Protein AF-A0A397F5U8-F1 (afdb_monomer_lite)

Organism: Aphanomyces astaci (NCBI:txid112090)

pLDDT: mean 72.28, std 16.29, range [27.92, 92.56]

Sequence (222 aa):
MASFPQRETSTLEDIHGALVAERSKKAYASGIRQVVKWIQLTDQGGQLLHGDGSINLVEFTYDHFAFIAGSTGGPSLVSICLRCGWSLVSVFEHYMHYERAGDQFVGRVVAGLPLNNAKFAVLPPHFKDTNSAAVLGAISATFPALADVAHLRGILAHGLASLVHHSNYILDILPTKLTIFHTAPFRQPLIMVALKAELDSTTRRLQPSGIPPYIEVGVQAS

Structure (mmCIF, N/CA/C/O backbone):
data_AF-A0A397F5U8-F1
#
_entry.id   AF-A0A397F5U8-F1
#
loop_
_atom_site.group_PDB
_atom_site.id
_atom_site.type_symbol
_atom_site.label_atom_id
_atom_site.label_alt_id
_atom_site.label_comp_id
_atom_site.label_asym_id
_atom_site.label_entity_id
_atom_site.label_seq_id
_atom_site.pdbx_PDB_ins_code
_atom_site.Cartn_x
_atom_site.Cartn_y
_atom_site.Cartn_z
_atom_site.occupancy
_atom_site.B_iso_or_equiv
_atom_site.auth_seq_id
_atom_site.auth_comp_id
_atom_site.auth_asym_id
_atom_site.auth_atom_id
_atom_site.pdbx_PDB_model_num
ATOM 1 N N . MET A 1 1 ? -6.079 29.939 -29.110 1.00 34.91 1 MET A N 1
ATOM 2 C CA . MET A 1 1 ? -6.526 28.582 -29.493 1.00 34.91 1 MET A CA 1
ATOM 3 C C . MET A 1 1 ? -5.343 27.648 -29.324 1.00 34.91 1 MET A C 1
ATOM 5 O O . MET A 1 1 ? -4.418 27.723 -30.119 1.00 34.91 1 MET A O 1
ATOM 9 N N . ALA A 1 2 ? -5.309 26.871 -28.242 1.00 36.03 2 ALA A N 1
ATOM 10 C CA . ALA A 1 2 ? -4.257 25.882 -28.031 1.00 36.03 2 ALA A CA 1
ATOM 11 C C . ALA A 1 2 ? -4.611 24.622 -28.833 1.00 36.03 2 ALA A C 1
ATOM 13 O O . ALA A 1 2 ? -5.680 24.047 -28.643 1.00 36.03 2 ALA A O 1
ATOM 14 N N . SER A 1 3 ? -3.745 24.247 -29.772 1.00 33.84 3 SER A N 1
ATOM 15 C CA . SER A 1 3 ? -3.835 22.985 -30.504 1.00 33.84 3 SER A CA 1
ATOM 16 C C . SER A 1 3 ? -3.519 21.848 -29.537 1.00 33.84 3 SER A C 1
ATOM 18 O O . SER A 1 3 ? -2.385 21.745 -29.075 1.00 33.84 3 SER A O 1
ATOM 20 N N . PHE A 1 4 ? -4.501 21.008 -29.217 1.00 35.28 4 PHE A N 1
ATOM 21 C CA . PHE A 1 4 ? -4.243 19.780 -28.468 1.00 35.28 4 PHE A CA 1
ATOM 22 C C . PHE A 1 4 ? -3.439 18.809 -29.346 1.00 35.28 4 PHE A C 1
ATOM 24 O O . PHE A 1 4 ? -3.778 18.657 -30.524 1.00 35.28 4 PHE A O 1
ATOM 31 N N . PRO A 1 5 ? -2.389 18.153 -28.820 1.00 41.97 5 PRO A N 1
ATOM 32 C CA . PRO A 1 5 ? -1.682 17.122 -29.565 1.00 41.97 5 PRO A CA 1
ATOM 33 C C . PRO A 1 5 ? -2.653 15.982 -29.890 1.00 41.97 5 PRO A C 1
ATOM 35 O O . PRO A 1 5 ? -3.333 15.442 -29.015 1.00 41.97 5 PRO A O 1
ATOM 38 N N . GLN A 1 6 ? -2.760 15.657 -31.177 1.00 39.69 6 GLN A N 1
ATOM 39 C CA . GLN A 1 6 ? -3.563 14.539 -31.655 1.00 39.69 6 GLN A CA 1
ATOM 40 C C . GLN A 1 6 ? -2.976 13.239 -31.098 1.00 39.69 6 GLN A C 1
ATOM 42 O O . GLN A 1 6 ? -1.778 12.990 -31.211 1.00 39.69 6 GLN A O 1
ATOM 47 N N . ARG A 1 7 ? -3.823 12.409 -30.484 1.00 41.00 7 ARG A N 1
ATOM 48 C CA . ARG A 1 7 ? -3.433 11.092 -29.977 1.00 41.00 7 ARG A CA 1
ATOM 49 C C . ARG A 1 7 ? -2.981 10.236 -31.160 1.00 41.00 7 ARG A C 1
ATOM 51 O O . ARG A 1 7 ? -3.816 9.844 -31.970 1.00 41.00 7 ARG A O 1
ATOM 58 N N . GLU A 1 8 ? -1.685 9.952 -31.260 1.00 53.28 8 GLU A N 1
ATOM 59 C CA . GLU A 1 8 ? -1.180 8.975 -32.225 1.00 53.28 8 GLU A CA 1
ATOM 60 C C . GLU A 1 8 ? -1.755 7.602 -31.865 1.00 53.28 8 GLU A C 1
ATOM 62 O O . GLU A 1 8 ? -1.372 6.966 -30.882 1.00 53.28 8 GLU A O 1
ATOM 67 N N . THR A 1 9 ? -2.738 7.155 -32.638 1.00 44.34 9 THR A N 1
ATOM 68 C CA . THR A 1 9 ? -3.243 5.787 -32.585 1.00 44.34 9 THR A CA 1
ATOM 69 C C . THR A 1 9 ? -2.262 4.898 -33.329 1.00 44.34 9 THR A C 1
ATOM 71 O O . THR A 1 9 ? -2.372 4.746 -34.542 1.00 44.34 9 THR A O 1
ATOM 74 N N . SER A 1 10 ? -1.288 4.330 -32.616 1.00 57.19 10 SER A N 1
ATOM 75 C CA . SER A 1 10 ? -0.464 3.253 -33.166 1.00 57.19 10 SER A CA 1
ATOM 76 C C . SER A 1 10 ? -1.356 2.056 -33.469 1.00 57.19 10 SER A C 1
ATOM 78 O O . SER A 1 10 ? -2.001 1.501 -32.574 1.00 57.19 10 SER A O 1
ATOM 80 N N . THR A 1 11 ? -1.418 1.671 -34.734 1.00 69.94 11 THR A N 1
ATOM 81 C CA . THR A 1 11 ? -2.135 0.472 -35.157 1.00 69.94 11 THR A CA 1
ATOM 82 C C . THR A 1 11 ? -1.346 -0.781 -34.762 1.00 69.94 11 THR A C 1
ATOM 84 O O . THR A 1 11 ? -0.147 -0.732 -34.479 1.00 69.94 11 THR A O 1
ATOM 87 N N . LEU A 1 12 ? -2.005 -1.942 -34.745 1.00 56.06 12 LEU A N 1
ATOM 88 C CA . LEU A 1 12 ? -1.334 -3.238 -34.554 1.00 56.06 12 LEU A CA 1
ATOM 89 C C . LEU A 1 12 ? -0.216 -3.469 -35.586 1.00 56.06 12 LEU A C 1
ATOM 91 O O . LEU A 1 12 ? 0.805 -4.082 -35.275 1.00 56.06 12 LEU A O 1
ATOM 95 N N . GLU A 1 13 ? -0.392 -2.937 -36.792 1.00 66.31 13 GLU A N 1
ATOM 96 C CA . GLU A 1 13 ? 0.578 -2.997 -37.884 1.00 66.31 13 GLU A CA 1
ATOM 97 C C . GLU A 1 13 ? 1.789 -2.102 -37.609 1.00 66.31 13 GLU A C 1
ATOM 99 O O . GLU A 1 13 ? 2.919 -2.534 -37.833 1.00 66.31 13 GLU A O 1
ATOM 104 N N . ASP A 1 14 ? 1.585 -0.917 -37.027 1.00 64.25 14 ASP A N 1
ATOM 105 C CA . ASP A 1 14 ? 2.678 -0.037 -36.593 1.00 64.25 14 ASP A CA 1
ATOM 106 C C . ASP A 1 14 ? 3.507 -0.679 -35.476 1.00 64.25 14 ASP A C 1
ATOM 108 O O . ASP A 1 14 ? 4.738 -0.601 -35.476 1.00 64.25 14 ASP A O 1
ATOM 112 N N . ILE A 1 15 ? 2.844 -1.365 -34.540 1.00 59.72 15 ILE A N 1
ATOM 113 C CA . ILE A 1 15 ? 3.507 -2.110 -33.462 1.00 59.72 15 ILE A CA 1
ATOM 114 C C . ILE A 1 15 ? 4.328 -3.261 -34.052 1.00 59.72 15 ILE A C 1
ATOM 116 O O . ILE A 1 15 ? 5.503 -3.425 -33.714 1.00 59.72 15 ILE A O 1
ATOM 120 N N . HIS A 1 16 ? 3.746 -4.034 -34.969 1.00 60.53 16 HIS A N 1
ATOM 121 C CA . HIS A 1 16 ? 4.452 -5.127 -35.630 1.00 60.53 16 HIS A CA 1
ATOM 122 C C . HIS A 1 16 ? 5.639 -4.615 -36.462 1.00 60.53 16 HIS A C 1
ATOM 124 O O . HIS A 1 16 ? 6.749 -5.139 -36.345 1.00 60.53 16 HIS A O 1
ATOM 130 N N . GLY A 1 17 ? 5.447 -3.532 -37.218 1.00 66.75 17 GLY A N 1
ATOM 131 C CA . GLY A 1 17 ? 6.488 -2.847 -37.984 1.00 66.75 17 GLY A CA 1
ATOM 132 C C . GLY A 1 17 ? 7.625 -2.323 -37.105 1.00 66.75 17 GLY A C 1
ATOM 133 O O . GLY A 1 17 ? 8.797 -2.443 -37.465 1.00 66.75 17 GLY A O 1
ATOM 134 N N . ALA A 1 18 ? 7.310 -1.812 -35.913 1.00 63.38 18 ALA A N 1
ATOM 135 C CA . ALA A 1 18 ? 8.306 -1.381 -34.939 1.00 63.38 18 ALA A CA 1
ATOM 136 C C . ALA A 1 18 ? 9.128 -2.554 -34.376 1.00 63.38 18 ALA A C 1
ATOM 138 O O . ALA A 1 18 ? 10.336 -2.395 -34.185 1.00 63.38 18 ALA A O 1
ATOM 139 N N . LEU A 1 19 ? 8.529 -3.730 -34.157 1.00 56.62 19 LEU A N 1
ATOM 140 C CA . LEU A 1 19 ? 9.239 -4.927 -33.675 1.00 56.62 19 LEU A CA 1
ATOM 141 C C . LEU A 1 19 ? 10.252 -5.457 -34.700 1.00 56.62 19 LEU A C 1
ATOM 143 O O . LEU A 1 19 ? 11.354 -5.860 -34.327 1.00 56.62 19 LEU A O 1
ATOM 147 N N . VAL A 1 20 ? 9.916 -5.402 -35.992 1.00 70.12 20 VAL A N 1
ATOM 148 C CA . VAL A 1 20 ? 10.788 -5.879 -37.083 1.00 70.12 20 VAL A CA 1
ATOM 149 C C . VAL A 1 20 ? 11.700 -4.798 -37.670 1.00 70.12 20 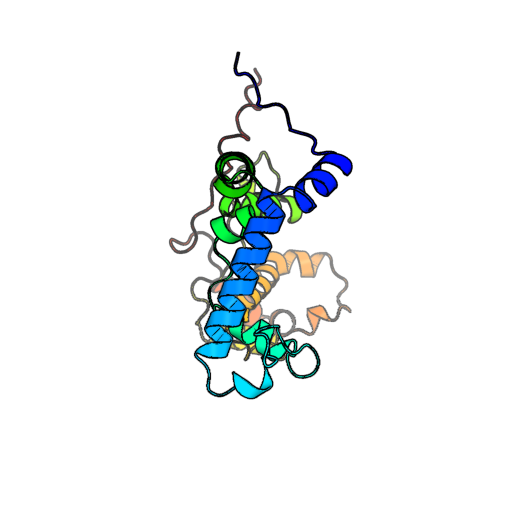VAL A C 1
ATOM 151 O O . VAL A 1 20 ? 12.490 -5.082 -38.574 1.00 70.12 20 VAL A O 1
ATOM 154 N N . ALA A 1 21 ? 11.631 -3.567 -37.162 1.00 74.56 21 ALA A N 1
ATOM 155 C CA . ALA A 1 21 ? 12.455 -2.466 -37.639 1.00 74.56 21 ALA A CA 1
ATOM 156 C C . ALA A 1 21 ? 13.952 -2.721 -37.392 1.00 74.56 21 ALA A C 1
ATOM 158 O O . ALA A 1 21 ? 14.361 -3.235 -36.348 1.00 74.56 21 ALA A O 1
ATOM 159 N N . GLU A 1 22 ? 14.801 -2.268 -38.317 1.00 72.06 22 GLU A N 1
ATOM 160 C CA . GLU A 1 22 ? 16.262 -2.419 -38.215 1.00 72.06 22 GLU A CA 1
ATOM 161 C C . GLU A 1 22 ? 16.846 -1.801 -36.938 1.00 72.06 22 GLU A C 1
ATOM 163 O O . GLU A 1 22 ? 17.797 -2.327 -36.361 1.00 72.06 22 GLU A O 1
ATOM 168 N N . ARG A 1 23 ? 16.246 -0.711 -36.443 1.00 63.94 23 ARG A N 1
ATOM 169 C CA . ARG A 1 23 ? 16.616 -0.110 -35.151 1.00 63.94 23 ARG A CA 1
ATOM 170 C C . ARG A 1 23 ? 16.416 -1.083 -33.986 1.00 63.94 23 ARG A C 1
ATOM 172 O O . ARG A 1 23 ? 17.293 -1.200 -33.133 1.00 63.94 23 ARG A O 1
ATOM 179 N N . SER A 1 24 ? 15.308 -1.820 -33.993 1.00 63.28 24 SER A N 1
ATOM 180 C CA . SER A 1 24 ? 14.939 -2.775 -32.950 1.00 63.28 24 SER A CA 1
ATOM 181 C C . SER A 1 24 ? 15.860 -3.985 -33.010 1.00 63.28 24 SER A C 1
ATOM 183 O O . SER A 1 24 ? 16.475 -4.335 -32.006 1.00 63.28 24 SER A O 1
ATOM 185 N N . LYS A 1 25 ? 16.090 -4.545 -34.205 1.00 70.81 25 LYS A N 1
ATOM 186 C CA . LYS A 1 25 ? 17.059 -5.637 -34.409 1.00 70.81 25 LYS A CA 1
ATOM 187 C C . LYS A 1 25 ? 18.467 -5.265 -33.937 1.00 70.81 25 LYS A C 1
ATOM 189 O O . LYS A 1 25 ? 19.108 -6.052 -33.242 1.00 70.81 25 LYS A O 1
ATOM 194 N N . LYS A 1 26 ? 18.945 -4.055 -34.256 1.00 72.00 26 LYS A N 1
ATOM 195 C CA . LYS A 1 26 ? 20.251 -3.551 -33.791 1.00 72.00 26 LYS A CA 1
ATOM 196 C C . LYS A 1 26 ? 20.313 -3.425 -32.269 1.00 72.00 26 LYS A C 1
ATOM 198 O O . LYS A 1 26 ? 21.329 -3.803 -31.683 1.00 72.00 26 LYS A O 1
ATOM 203 N N . ALA A 1 27 ? 19.247 -2.934 -31.637 1.00 64.12 27 ALA A N 1
ATOM 204 C CA . ALA A 1 27 ? 19.151 -2.835 -30.183 1.00 64.12 27 ALA A CA 1
ATOM 205 C C . ALA A 1 27 ? 19.165 -4.221 -29.514 1.00 64.12 27 ALA A C 1
ATOM 207 O O . ALA A 1 27 ? 19.962 -4.442 -28.601 1.00 64.12 27 ALA A O 1
ATOM 208 N N . TYR A 1 28 ? 18.377 -5.177 -30.020 1.00 65.25 28 TYR A N 1
ATOM 209 C CA . TYR A 1 28 ? 18.388 -6.567 -29.550 1.00 65.25 28 TYR A CA 1
ATOM 210 C C . TYR A 1 28 ? 19.770 -7.206 -29.698 1.00 65.25 28 TYR A C 1
ATOM 212 O O . TYR A 1 28 ? 20.306 -7.735 -28.726 1.00 65.25 28 TYR A O 1
ATOM 220 N N . ALA A 1 29 ? 20.395 -7.084 -30.871 1.00 72.25 29 ALA A N 1
ATOM 221 C CA . ALA A 1 29 ? 21.742 -7.596 -31.105 1.00 72.25 29 ALA A CA 1
ATOM 222 C C . ALA A 1 29 ? 22.776 -6.962 -30.158 1.00 72.25 29 ALA A C 1
ATOM 224 O O . ALA A 1 29 ? 23.701 -7.634 -29.709 1.00 72.25 29 ALA A O 1
ATOM 225 N N . SER A 1 30 ? 22.622 -5.676 -29.829 1.00 72.44 30 SER A N 1
ATOM 226 C CA . SER A 1 30 ? 23.479 -4.998 -28.852 1.00 72.44 30 SER A CA 1
ATOM 227 C C . SER A 1 30 ? 23.323 -5.581 -27.446 1.00 72.44 30 SER A C 1
ATOM 229 O O . SER A 1 30 ? 24.325 -5.880 -26.800 1.00 72.44 30 SER A O 1
ATOM 231 N N . GLY A 1 31 ? 22.083 -5.805 -27.000 1.00 70.56 31 GLY A N 1
ATOM 232 C CA . GLY A 1 31 ? 21.802 -6.422 -25.702 1.00 70.56 31 GLY A CA 1
ATOM 233 C C . GLY A 1 31 ? 22.357 -7.843 -25.602 1.00 70.56 31 GLY A C 1
ATOM 234 O O . GLY A 1 31 ? 23.034 -8.170 -24.633 1.00 70.56 31 GLY A O 1
ATOM 235 N N . ILE A 1 32 ? 22.171 -8.663 -26.641 1.00 77.75 32 ILE A N 1
ATOM 236 C CA . ILE A 1 32 ? 22.735 -10.022 -26.690 1.00 77.75 32 ILE A CA 1
ATOM 237 C C . ILE A 1 32 ? 24.268 -9.993 -26.645 1.00 77.75 32 ILE A C 1
ATOM 239 O O . ILE A 1 32 ? 24.871 -10.774 -25.915 1.00 77.75 32 ILE A O 1
ATOM 243 N N . ARG A 1 33 ? 24.923 -9.050 -27.337 1.00 79.50 33 ARG A N 1
ATOM 244 C CA . ARG A 1 33 ? 26.386 -8.885 -27.246 1.00 79.50 33 ARG A CA 1
ATOM 245 C C . ARG A 1 33 ? 26.861 -8.534 -25.835 1.00 79.50 33 ARG A C 1
ATOM 247 O O . ARG A 1 33 ? 27.925 -8.996 -25.433 1.00 79.50 33 ARG A O 1
ATOM 254 N N . GLN A 1 34 ? 26.103 -7.737 -25.083 1.00 76.19 34 GLN A N 1
ATOM 255 C CA . GLN A 1 34 ? 26.434 -7.438 -23.685 1.00 76.19 34 GLN A CA 1
ATOM 256 C C . GLN A 1 34 ? 26.327 -8.682 -22.800 1.00 76.19 34 GLN A C 1
ATOM 258 O O . GLN A 1 34 ? 27.209 -8.905 -21.975 1.00 76.19 34 GLN A O 1
ATOM 263 N N . VAL A 1 35 ? 25.305 -9.515 -23.020 1.00 77.19 35 VAL A N 1
ATOM 264 C CA . VAL A 1 35 ? 25.147 -10.805 -22.329 1.00 77.19 35 VAL A CA 1
ATOM 265 C C . VAL A 1 35 ? 26.328 -11.726 -22.633 1.00 77.19 35 VAL A C 1
ATOM 267 O O . VAL A 1 35 ? 26.966 -12.215 -21.708 1.00 77.19 35 VAL A O 1
ATOM 270 N N . VAL A 1 36 ? 26.691 -11.896 -23.909 1.00 80.88 36 VAL A N 1
ATOM 271 C CA . VAL A 1 36 ? 27.852 -12.714 -24.311 1.00 80.88 36 VAL A CA 1
ATOM 272 C C . VAL A 1 36 ? 29.141 -12.201 -23.665 1.00 80.88 36 VAL A C 1
ATOM 274 O O . VAL A 1 36 ? 29.902 -12.988 -23.107 1.00 80.88 36 VAL A O 1
ATOM 277 N N . LYS A 1 37 ? 29.365 -10.881 -23.663 1.00 81.56 37 LYS A N 1
ATOM 278 C CA . LYS A 1 37 ? 30.538 -10.271 -23.019 1.00 81.56 37 LYS A CA 1
ATOM 279 C C . LYS A 1 37 ? 30.572 -10.531 -21.510 1.00 81.56 37 LYS A C 1
ATOM 281 O O . LYS A 1 37 ? 31.641 -10.773 -20.967 1.00 81.56 37 LYS A O 1
ATOM 286 N N . TRP A 1 38 ? 29.430 -10.474 -20.830 1.00 79.94 38 TRP A N 1
ATOM 287 C CA . TRP A 1 38 ? 29.345 -10.785 -19.402 1.00 79.94 38 TRP A CA 1
ATOM 288 C C . TRP A 1 38 ? 29.653 -12.262 -19.119 1.00 79.94 38 TRP A C 1
ATOM 290 O O . TRP A 1 38 ? 30.434 -12.560 -18.218 1.00 79.94 38 TRP A O 1
ATOM 300 N N . ILE A 1 39 ? 29.115 -13.178 -19.933 1.00 81.50 39 ILE A N 1
ATOM 301 C CA . ILE A 1 39 ? 29.381 -14.616 -19.801 1.00 81.50 39 ILE A CA 1
ATOM 302 C C . ILE A 1 39 ? 30.884 -14.899 -19.962 1.00 81.50 39 ILE A C 1
ATOM 304 O O . ILE A 1 39 ? 31.451 -15.658 -19.183 1.00 81.50 39 ILE A O 1
ATOM 308 N N . GLN A 1 40 ? 31.546 -14.242 -20.921 1.00 82.62 40 GLN A N 1
ATOM 309 C CA . GLN A 1 40 ? 32.998 -14.349 -21.131 1.00 82.62 40 GLN A CA 1
ATOM 310 C C . GLN A 1 40 ? 33.834 -13.833 -19.951 1.00 82.62 40 GLN A C 1
ATOM 312 O O . GLN A 1 40 ? 34.975 -14.253 -19.790 1.00 82.62 40 GLN A O 1
ATOM 317 N N . LEU A 1 41 ? 33.294 -12.908 -19.154 1.00 80.31 41 LEU A N 1
ATOM 318 C CA . LEU A 1 41 ? 33.955 -12.346 -17.972 1.00 80.31 41 LEU A CA 1
ATOM 319 C C . LEU A 1 41 ? 33.697 -13.163 -16.697 1.00 80.31 41 LEU A C 1
ATOM 321 O O . LEU A 1 41 ? 34.238 -12.827 -15.647 1.00 80.31 41 LEU A O 1
ATOM 325 N N . THR A 1 42 ? 32.870 -14.205 -16.780 1.00 76.50 42 THR A N 1
ATOM 326 C CA . THR A 1 42 ? 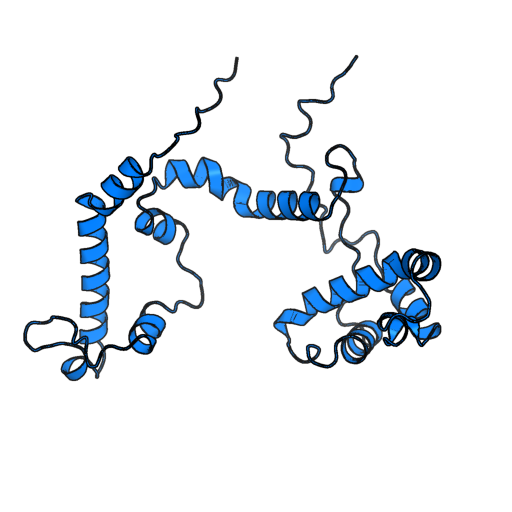32.527 -15.090 -15.664 1.00 76.50 42 THR A CA 1
ATOM 327 C C . THR A 1 42 ? 33.243 -16.430 -15.838 1.00 76.50 42 THR A C 1
ATOM 329 O O . THR A 1 42 ? 33.430 -16.896 -16.962 1.00 76.50 42 THR A O 1
ATOM 332 N N . ASP A 1 43 ? 33.563 -17.116 -14.739 1.00 78.25 43 ASP A N 1
ATOM 333 C CA . ASP A 1 43 ? 34.206 -18.445 -14.767 1.00 78.25 43 ASP A CA 1
ATOM 334 C C . ASP A 1 43 ? 33.348 -19.537 -15.447 1.00 78.25 43 ASP A C 1
ATOM 336 O O . ASP A 1 43 ? 33.811 -20.645 -15.706 1.00 78.25 43 ASP A O 1
ATOM 340 N N . GLN A 1 44 ? 32.093 -19.223 -15.782 1.00 76.88 44 GLN A N 1
ATOM 341 C CA . GLN A 1 44 ? 31.140 -20.106 -16.459 1.00 76.88 44 GLN A CA 1
ATOM 342 C C . GLN A 1 44 ? 31.160 -19.981 -17.994 1.00 76.88 44 GLN A C 1
ATOM 344 O O . GLN A 1 44 ? 30.357 -20.626 -18.675 1.00 76.88 44 GLN A O 1
ATOM 349 N N . GLY A 1 45 ? 32.064 -19.177 -18.566 1.00 74.12 45 GLY A N 1
ATOM 350 C CA . GLY A 1 45 ? 32.119 -18.921 -20.009 1.00 74.12 45 GLY A CA 1
ATOM 351 C C . GLY A 1 45 ? 32.230 -20.179 -20.877 1.00 74.12 45 GLY A C 1
ATOM 352 O O . GLY A 1 45 ? 31.600 -20.247 -21.929 1.00 74.12 45 GLY A O 1
ATOM 353 N N . GLY A 1 46 ? 32.958 -21.200 -20.412 1.00 76.94 46 GLY A N 1
ATOM 354 C CA . GLY A 1 46 ? 33.123 -22.475 -21.125 1.00 76.94 46 GLY A CA 1
ATOM 355 C C . GLY A 1 46 ? 31.900 -23.402 -21.104 1.00 76.94 46 GLY A C 1
ATOM 356 O O . GLY A 1 46 ? 31.855 -24.351 -21.879 1.00 76.94 46 GLY A O 1
ATOM 357 N N . GLN A 1 47 ? 30.920 -23.139 -20.234 1.00 83.12 47 GLN A N 1
ATOM 358 C CA . GLN A 1 47 ? 29.669 -23.904 -20.133 1.00 83.12 47 GLN A CA 1
ATOM 359 C C . GLN A 1 47 ? 28.512 -23.171 -20.824 1.00 83.12 47 GLN A C 1
ATOM 361 O O . GLN A 1 47 ? 27.700 -23.780 -21.523 1.00 83.12 47 GLN A O 1
ATOM 366 N N . LEU A 1 48 ? 28.446 -21.852 -20.629 1.00 83.62 48 LEU A N 1
ATOM 367 C CA . LEU A 1 48 ? 27.334 -21.009 -21.066 1.00 83.62 48 LEU A CA 1
ATOM 368 C C . LEU A 1 48 ? 27.474 -20.496 -22.506 1.00 83.62 48 LEU A C 1
ATOM 370 O O . LEU A 1 48 ? 26.492 -20.003 -23.062 1.00 83.62 48 LEU A O 1
ATOM 374 N N . LEU A 1 49 ? 28.654 -20.619 -23.122 1.00 86.44 49 LEU A N 1
ATOM 375 C CA . LEU A 1 49 ? 28.865 -20.356 -24.546 1.00 86.44 49 LEU A CA 1
ATOM 376 C C . LEU A 1 49 ? 29.335 -21.617 -25.265 1.00 86.44 49 LEU A C 1
ATOM 378 O O . LEU A 1 49 ? 30.134 -22.395 -24.747 1.00 86.44 49 LEU A O 1
ATOM 382 N N . HIS A 1 50 ? 28.879 -21.782 -26.498 1.00 84.38 50 HIS A N 1
ATOM 383 C CA . HIS A 1 50 ? 29.498 -22.694 -27.445 1.00 84.38 50 HIS A CA 1
ATOM 384 C C . HIS A 1 50 ? 30.853 -22.139 -27.920 1.00 84.38 50 HIS A C 1
ATOM 386 O O . HIS A 1 50 ? 31.146 -20.948 -27.790 1.00 84.38 50 HIS A O 1
ATOM 392 N N . GLY A 1 51 ? 31.684 -22.996 -28.523 1.00 79.06 51 GLY A N 1
ATOM 393 C CA . GLY A 1 51 ? 33.001 -22.603 -29.046 1.00 79.06 51 GLY A CA 1
ATOM 394 C C . GLY A 1 51 ? 32.962 -21.548 -30.164 1.00 79.06 51 GLY A C 1
ATOM 395 O O . GLY A 1 51 ? 33.982 -20.930 -30.450 1.00 79.06 51 GLY A O 1
ATOM 396 N N . ASP A 1 52 ? 31.796 -21.312 -30.768 1.00 83.00 52 ASP A N 1
ATOM 397 C CA . ASP A 1 52 ? 31.547 -20.253 -31.754 1.00 83.00 52 ASP A CA 1
ATOM 398 C C . ASP A 1 52 ? 31.099 -18.915 -31.121 1.00 83.00 52 ASP A C 1
ATOM 400 O O . ASP A 1 52 ? 30.855 -17.939 -31.832 1.00 83.00 52 ASP A O 1
ATOM 404 N N . GLY A 1 53 ? 30.996 -18.854 -29.789 1.00 79.69 53 GLY A N 1
ATOM 405 C CA . GLY A 1 53 ? 30.560 -17.680 -29.034 1.00 79.69 53 GLY A CA 1
ATOM 406 C C . GLY A 1 53 ? 29.042 -17.494 -28.952 1.00 79.69 53 GLY A C 1
ATOM 407 O O . GLY A 1 53 ? 28.592 -16.487 -28.398 1.00 79.69 53 GLY A O 1
ATOM 408 N N . SER A 1 54 ? 28.243 -18.428 -29.479 1.00 82.88 54 SER A N 1
ATOM 409 C CA . SER A 1 54 ? 26.790 -18.433 -29.290 1.00 82.88 54 SER A CA 1
ATOM 410 C C . SER A 1 54 ? 26.411 -18.907 -27.883 1.00 82.88 54 SER A C 1
ATOM 412 O O . SER A 1 54 ? 27.144 -19.658 -27.242 1.00 82.88 54 SER A O 1
ATOM 414 N N . ILE A 1 55 ? 25.270 -18.437 -27.369 1.00 83.94 55 ILE A N 1
ATOM 415 C CA . ILE A 1 55 ? 24.792 -18.813 -26.032 1.00 83.94 55 ILE A CA 1
ATOM 416 C C . ILE A 1 55 ? 24.317 -20.266 -26.064 1.00 83.94 55 ILE A C 1
ATOM 418 O O . ILE A 1 55 ? 23.454 -20.617 -26.870 1.00 83.94 55 ILE A O 1
ATOM 422 N N . ASN A 1 56 ? 24.843 -21.088 -25.159 1.00 87.25 56 ASN A N 1
ATOM 423 C CA . ASN A 1 56 ? 24.421 -22.470 -25.000 1.00 87.25 56 ASN A CA 1
ATOM 424 C C . ASN A 1 56 ? 23.062 -22.534 -24.298 1.00 87.25 56 ASN A C 1
ATOM 426 O O . ASN A 1 56 ? 22.983 -22.507 -23.073 1.00 87.25 56 ASN A O 1
ATOM 430 N N . LEU A 1 57 ? 21.985 -22.635 -25.078 1.00 82.25 57 LEU A N 1
ATOM 431 C CA . LEU A 1 57 ? 20.607 -22.631 -24.570 1.00 82.25 57 LEU A CA 1
ATOM 432 C C . LEU A 1 57 ? 20.234 -23.876 -23.744 1.00 82.25 57 LEU A C 1
ATOM 434 O O . LEU A 1 57 ? 19.176 -23.879 -23.123 1.00 82.25 57 LEU A O 1
ATOM 438 N N . VAL A 1 58 ? 21.069 -24.921 -23.734 1.00 86.56 58 VAL A N 1
ATOM 439 C CA . VAL A 1 58 ? 20.867 -26.107 -22.882 1.00 86.56 58 VAL A CA 1
ATOM 440 C C . VAL A 1 58 ? 21.276 -25.812 -21.437 1.00 86.56 58 VAL A C 1
ATOM 442 O O . VAL A 1 58 ? 20.594 -26.223 -20.505 1.00 86.56 58 VAL A O 1
ATOM 445 N N . GLU A 1 59 ? 22.362 -25.061 -21.259 1.00 85.25 59 GLU A N 1
ATOM 446 C CA . GLU A 1 59 ? 22.935 -24.720 -19.949 1.00 85.25 59 GLU A CA 1
ATOM 447 C C . GLU A 1 59 ? 22.498 -23.326 -19.461 1.00 85.25 59 GLU A C 1
ATOM 449 O O . GLU A 1 59 ? 22.477 -23.029 -18.264 1.00 85.25 59 GLU A O 1
ATOM 454 N N . PHE A 1 60 ? 22.131 -22.435 -20.384 1.00 83.00 60 PHE A N 1
ATOM 455 C CA . PHE A 1 60 ? 21.669 -21.089 -20.076 1.00 83.00 60 PHE A CA 1
ATOM 456 C C . PHE A 1 60 ? 20.210 -21.106 -19.594 1.00 83.00 60 PHE A C 1
ATOM 458 O O . PHE A 1 60 ? 19.270 -21.153 -20.386 1.00 83.00 60 PHE A O 1
ATOM 465 N N . THR A 1 61 ? 20.017 -21.050 -18.276 1.00 81.56 61 THR A N 1
ATOM 466 C CA . THR A 1 61 ? 18.701 -21.049 -17.630 1.00 81.56 61 THR A CA 1
ATOM 467 C C . THR A 1 61 ? 18.138 -19.643 -17.402 1.00 81.56 61 THR A C 1
ATOM 469 O O . THR A 1 61 ? 18.825 -18.623 -17.517 1.00 81.56 61 THR A O 1
ATOM 472 N N . TYR A 1 62 ? 16.858 -19.596 -17.017 1.00 70.81 62 TYR A N 1
ATOM 473 C CA . TYR A 1 62 ? 16.196 -18.372 -16.568 1.00 70.81 62 TYR A CA 1
ATOM 474 C C . TYR A 1 62 ? 16.924 -17.703 -15.393 1.00 70.81 62 TYR A C 1
ATOM 476 O O . TYR A 1 62 ? 16.975 -16.479 -15.348 1.00 70.81 62 TYR A O 1
ATOM 484 N N . ASP A 1 63 ? 17.538 -18.469 -14.488 1.00 71.38 63 ASP A N 1
ATOM 485 C CA . ASP A 1 63 ? 18.251 -17.914 -13.332 1.00 71.38 63 ASP A CA 1
ATOM 486 C C . ASP A 1 63 ? 19.515 -17.157 -13.751 1.00 71.38 63 ASP A C 1
ATOM 488 O O . ASP A 1 63 ? 19.775 -16.066 -13.245 1.00 71.38 63 ASP A O 1
ATOM 492 N N . HIS A 1 64 ? 20.251 -17.667 -14.745 1.00 74.31 64 HIS A N 1
ATOM 493 C CA . HIS A 1 64 ? 21.368 -16.936 -15.346 1.00 74.31 64 HIS A CA 1
ATOM 494 C C . HIS A 1 64 ? 20.876 -15.633 -15.990 1.00 74.31 64 HIS A C 1
ATOM 496 O O . HIS A 1 64 ? 21.459 -14.573 -15.773 1.00 74.31 64 HIS A O 1
ATOM 502 N N . PHE A 1 65 ? 19.755 -15.672 -16.717 1.00 69.25 65 PHE A N 1
ATOM 503 C CA . PHE A 1 65 ? 19.154 -14.468 -17.294 1.00 69.25 65 PHE A CA 1
ATOM 504 C C . PHE A 1 65 ? 18.695 -13.463 -16.226 1.00 69.25 65 PHE A C 1
ATOM 506 O O . PHE A 1 65 ? 18.960 -12.269 -16.357 1.00 69.25 65 PHE A O 1
ATOM 513 N N . ALA A 1 66 ? 18.034 -13.928 -15.167 1.00 64.06 66 ALA A N 1
ATOM 514 C CA . ALA A 1 66 ? 17.520 -13.103 -14.081 1.00 64.06 66 ALA A CA 1
ATOM 515 C C . ALA A 1 66 ? 18.644 -12.481 -13.245 1.00 64.06 66 ALA A C 1
ATOM 517 O O . ALA A 1 66 ? 18.519 -11.332 -12.839 1.00 64.06 66 ALA A O 1
ATOM 518 N N . PHE A 1 67 ? 19.756 -13.189 -13.040 1.00 65.81 67 PHE A N 1
ATOM 519 C CA . PHE A 1 67 ? 20.951 -12.649 -12.391 1.00 65.81 67 PHE A CA 1
ATOM 520 C C . PHE A 1 67 ? 21.593 -11.527 -13.223 1.00 65.81 67 PHE A C 1
ATOM 522 O O . PHE A 1 67 ? 21.945 -10.479 -12.689 1.00 65.81 67 PHE A O 1
ATOM 529 N N . ILE A 1 68 ? 21.680 -11.706 -14.546 1.00 62.28 68 ILE A N 1
ATOM 530 C CA . ILE A 1 68 ? 22.245 -10.712 -15.479 1.00 62.28 68 ILE A CA 1
ATOM 531 C C . ILE A 1 68 ? 21.316 -9.499 -15.647 1.00 62.28 68 ILE A C 1
ATOM 533 O O . ILE A 1 68 ? 21.776 -8.363 -15.760 1.00 62.28 68 ILE A O 1
ATOM 537 N N . ALA A 1 69 ? 20.002 -9.728 -15.678 1.00 57.50 69 ALA A N 1
ATOM 538 C CA . ALA A 1 69 ? 18.983 -8.685 -15.797 1.00 57.50 69 ALA A CA 1
ATOM 539 C C . ALA A 1 69 ? 18.615 -8.041 -14.444 1.00 57.50 69 ALA A C 1
ATOM 541 O O . ALA A 1 69 ? 17.923 -7.021 -14.409 1.00 57.50 69 ALA A O 1
ATOM 542 N N . GLY A 1 70 ? 19.060 -8.640 -13.338 1.00 46.62 70 GLY A N 1
ATOM 543 C CA . GLY A 1 70 ? 18.677 -8.327 -11.967 1.00 46.62 70 GLY A CA 1
ATOM 544 C C . GLY A 1 70 ? 19.476 -7.178 -11.376 1.00 46.62 70 GLY A C 1
ATOM 545 O O . GLY A 1 70 ? 20.304 -7.364 -10.491 1.00 46.62 70 GLY A O 1
ATOM 546 N N . SER A 1 71 ? 19.189 -5.961 -11.824 1.00 45.91 71 SER A N 1
ATOM 547 C CA . SER A 1 71 ? 19.472 -4.773 -11.019 1.00 45.91 71 SER A CA 1
ATOM 548 C C . SER A 1 71 ? 18.397 -4.649 -9.930 1.00 45.91 71 SER A C 1
ATOM 550 O O . SER A 1 71 ? 17.204 -4.743 -10.216 1.00 45.91 71 SER A O 1
ATOM 552 N N . THR A 1 72 ? 18.793 -4.404 -8.677 1.00 43.81 72 THR A N 1
ATOM 553 C CA . THR A 1 72 ? 17.861 -4.084 -7.573 1.00 43.81 72 THR A CA 1
ATOM 554 C C . THR A 1 72 ? 17.155 -2.737 -7.762 1.00 43.81 72 THR A C 1
ATOM 556 O O . THR A 1 72 ? 16.173 -2.450 -7.080 1.00 43.81 72 THR A O 1
ATOM 559 N N . GLY A 1 73 ? 17.613 -1.920 -8.714 1.00 45.88 73 GLY A N 1
ATOM 560 C CA . GLY A 1 73 ? 16.819 -0.861 -9.325 1.00 45.88 73 GLY A CA 1
ATOM 561 C C . GLY A 1 73 ? 16.257 -1.365 -10.649 1.00 45.88 73 GLY A C 1
ATOM 562 O O . GLY A 1 73 ? 17.037 -1.746 -11.520 1.00 45.88 73 GLY A O 1
ATOM 563 N N . GLY A 1 74 ? 14.930 -1.368 -10.805 1.00 51.12 74 GLY A N 1
ATOM 564 C CA . GLY A 1 74 ? 14.277 -1.713 -12.072 1.00 51.12 74 GLY A CA 1
ATOM 565 C C . GLY A 1 74 ? 14.890 -0.972 -13.275 1.00 51.12 74 GLY A C 1
ATOM 566 O O . GLY A 1 74 ? 15.564 0.049 -13.097 1.00 51.12 74 GLY A O 1
ATOM 567 N N . PRO A 1 75 ? 14.698 -1.476 -14.508 1.00 55.16 75 PRO A N 1
ATOM 568 C CA . PRO A 1 75 ? 15.316 -0.891 -15.694 1.00 55.16 75 PRO A CA 1
ATOM 569 C C . PRO A 1 75 ? 15.004 0.605 -15.774 1.00 55.16 75 PRO A C 1
ATOM 571 O O . PRO A 1 75 ? 13.872 1.022 -15.532 1.00 55.16 75 PRO A O 1
ATOM 574 N N . SER A 1 76 ? 16.011 1.420 -16.108 1.00 58.84 76 SER A N 1
ATOM 575 C CA . SER A 1 76 ? 15.797 2.862 -16.235 1.00 58.84 76 SER A CA 1
ATOM 576 C C . SER A 1 76 ? 14.689 3.138 -17.250 1.00 58.84 76 SER A C 1
ATOM 578 O O . SER A 1 76 ? 14.547 2.410 -18.234 1.00 58.84 76 SER A O 1
ATOM 580 N N . LEU A 1 77 ? 13.930 4.215 -17.049 1.00 58.59 77 LEU A N 1
ATOM 581 C CA . LEU A 1 77 ? 12.846 4.590 -17.957 1.00 58.59 77 LEU A CA 1
ATOM 582 C C . LEU A 1 77 ? 13.320 4.682 -19.418 1.00 58.59 77 LEU A C 1
ATOM 584 O O . LEU A 1 77 ? 12.647 4.219 -20.333 1.00 58.59 77 LEU A O 1
ATOM 588 N N . VAL A 1 78 ? 14.535 5.199 -19.619 1.00 58.22 78 VAL A N 1
ATOM 589 C CA . VAL A 1 78 ? 15.205 5.236 -20.924 1.00 58.22 78 VAL A CA 1
ATOM 590 C C . VAL A 1 78 ? 15.363 3.830 -21.505 1.00 58.22 78 VAL A C 1
ATOM 592 O O . VAL A 1 78 ? 15.055 3.608 -22.672 1.00 58.22 78 VAL A O 1
ATOM 595 N N . SER A 1 79 ? 15.790 2.865 -20.691 1.00 59.91 79 SER A N 1
ATOM 596 C CA . SER A 1 79 ? 15.944 1.470 -21.111 1.00 59.91 79 SER A CA 1
ATOM 597 C C . SER A 1 79 ? 14.604 0.824 -21.467 1.00 59.91 79 SER A C 1
ATOM 599 O O . SER A 1 79 ? 14.542 0.076 -22.441 1.00 59.91 79 SER A O 1
ATOM 601 N N . ILE A 1 80 ? 13.531 1.135 -20.733 1.00 64.62 80 ILE A N 1
ATOM 602 C CA . ILE A 1 80 ? 12.171 0.660 -21.034 1.00 64.62 80 ILE A CA 1
ATOM 603 C C . ILE A 1 80 ? 11.694 1.239 -22.371 1.00 64.62 80 ILE A C 1
ATOM 605 O O . ILE A 1 80 ? 11.331 0.478 -23.265 1.00 64.62 80 ILE A O 1
ATOM 609 N N . CYS A 1 81 ? 11.772 2.560 -22.558 1.00 64.75 81 CYS A N 1
ATOM 610 C CA . CYS A 1 81 ? 11.350 3.218 -23.798 1.00 64.75 81 CYS A CA 1
ATOM 611 C C . CYS A 1 81 ? 12.118 2.691 -25.019 1.00 64.75 81 CYS A C 1
ATOM 613 O O . CYS A 1 81 ? 11.512 2.387 -26.045 1.00 64.75 81 CYS A O 1
ATOM 615 N N . LEU A 1 82 ? 13.437 2.502 -24.896 1.00 62.56 82 LEU A N 1
ATOM 616 C CA . LEU A 1 82 ? 14.260 1.930 -25.965 1.00 62.56 82 LEU A CA 1
ATOM 617 C C . LEU A 1 82 ? 13.877 0.476 -26.281 1.00 62.56 82 LEU A C 1
ATOM 619 O O . LEU A 1 82 ? 13.856 0.095 -27.451 1.00 62.56 82 LEU A O 1
ATOM 623 N N . ARG A 1 83 ? 13.549 -0.333 -25.264 1.00 62.06 83 ARG A N 1
ATOM 624 C CA . ARG A 1 83 ? 13.115 -1.734 -25.426 1.00 62.06 83 ARG A CA 1
ATOM 625 C C . ARG A 1 83 ? 11.731 -1.849 -26.058 1.00 62.06 83 ARG A C 1
ATOM 627 O O . ARG A 1 83 ? 11.515 -2.755 -26.853 1.00 62.06 83 ARG A O 1
ATOM 634 N N . CYS A 1 84 ? 10.824 -0.933 -25.742 1.00 61.72 84 CYS A N 1
ATOM 635 C CA . CYS A 1 84 ? 9.484 -0.886 -26.322 1.00 61.72 84 CYS A CA 1
ATOM 636 C C . CYS A 1 84 ? 9.445 -0.212 -27.707 1.00 61.72 84 CYS A C 1
ATOM 638 O O . CYS A 1 84 ? 8.378 -0.106 -28.306 1.00 61.72 84 CYS A O 1
ATOM 640 N N . GLY A 1 85 ? 10.591 0.244 -28.233 1.00 64.56 85 GLY A N 1
ATOM 641 C CA . GLY A 1 85 ? 10.664 0.941 -29.520 1.00 64.56 85 GLY A CA 1
ATOM 642 C C . GLY A 1 85 ? 9.985 2.313 -29.504 1.00 64.56 85 GLY A C 1
ATOM 643 O O . GLY A 1 85 ? 9.617 2.829 -30.561 1.00 64.56 85 GLY A O 1
ATOM 644 N N . TRP A 1 86 ? 9.805 2.891 -28.317 1.00 66.75 86 TRP A N 1
ATOM 645 C CA . TRP A 1 86 ? 9.105 4.147 -28.103 1.00 66.75 86 TRP A CA 1
ATOM 646 C C . TRP A 1 86 ? 10.044 5.349 -28.214 1.00 66.75 86 TRP A C 1
ATOM 648 O O . TRP A 1 86 ? 11.193 5.314 -27.767 1.00 66.75 86 TRP A O 1
ATOM 658 N N . SER A 1 87 ? 9.536 6.449 -28.776 1.00 70.88 87 SER A N 1
ATOM 659 C CA . SER A 1 87 ? 10.250 7.727 -28.763 1.00 70.88 87 SER A CA 1
ATOM 660 C C . SER A 1 87 ? 10.370 8.227 -27.327 1.00 70.88 87 SER A C 1
ATOM 662 O O . SER A 1 87 ? 9.361 8.445 -26.654 1.00 70.88 87 SER A O 1
ATOM 664 N N . LEU A 1 88 ? 11.611 8.419 -26.867 1.00 65.44 88 LEU A N 1
ATOM 665 C CA . LEU A 1 88 ? 11.896 8.837 -25.497 1.00 65.44 88 LEU A CA 1
ATOM 666 C C . LEU A 1 88 ? 11.238 10.180 -25.171 1.00 65.44 88 LEU A C 1
ATOM 668 O O . LEU A 1 88 ? 10.664 10.317 -24.102 1.00 65.44 88 LEU A O 1
ATOM 672 N N . VAL A 1 89 ? 11.271 11.134 -26.105 1.00 64.81 89 VAL A N 1
ATOM 673 C CA . VAL A 1 89 ? 10.677 12.467 -25.919 1.00 64.81 89 VAL A CA 1
ATOM 674 C C . VAL A 1 89 ? 9.152 12.375 -25.854 1.00 64.81 89 VAL A C 1
ATOM 676 O O . VAL A 1 89 ? 8.548 12.882 -24.917 1.00 64.81 89 VAL A O 1
ATOM 679 N N . SER A 1 90 ? 8.530 11.648 -26.790 1.00 64.50 90 SER A N 1
ATOM 680 C CA . SER A 1 90 ? 7.067 11.517 -26.837 1.00 64.50 90 SER A CA 1
ATOM 681 C C . SER A 1 90 ? 6.514 10.787 -25.608 1.00 64.50 90 SER A C 1
ATOM 683 O O . SER A 1 90 ? 5.596 11.283 -24.957 1.00 64.50 90 SER A O 1
ATOM 685 N N . VAL A 1 91 ? 7.102 9.651 -25.218 1.00 64.44 91 VAL A N 1
ATOM 686 C CA . VAL A 1 91 ? 6.623 8.895 -24.050 1.00 64.44 91 VAL A CA 1
ATOM 687 C C . VAL A 1 91 ? 6.921 9.611 -22.741 1.00 64.44 91 VAL A C 1
ATOM 689 O O . VAL A 1 91 ? 6.092 9.576 -21.826 1.00 64.44 91 VAL A O 1
ATOM 692 N N . PHE A 1 92 ? 8.069 10.286 -22.647 1.00 64.56 92 PHE A N 1
ATOM 693 C CA . PHE A 1 92 ? 8.401 11.039 -21.450 1.00 64.56 92 PHE A CA 1
ATOM 694 C C . PHE A 1 92 ? 7.400 12.169 -21.211 1.00 64.56 92 PHE A C 1
ATOM 696 O O . PHE A 1 92 ? 6.858 12.252 -20.115 1.00 64.56 92 PHE A O 1
ATOM 703 N N . GLU A 1 93 ? 7.090 12.978 -22.226 1.00 64.44 93 GLU A N 1
ATOM 704 C CA . GLU A 1 93 ? 6.174 14.115 -22.071 1.00 64.44 93 GLU A CA 1
ATOM 705 C C . GLU A 1 93 ? 4.709 13.704 -21.869 1.00 64.44 93 GLU A C 1
ATOM 707 O O . GLU A 1 93 ? 4.015 14.316 -21.060 1.00 64.44 93 GLU A O 1
ATOM 712 N N . HIS A 1 94 ? 4.233 12.655 -22.549 1.00 61.88 94 HIS A N 1
ATOM 713 C CA . HIS A 1 94 ? 2.805 12.306 -22.536 1.00 61.88 94 HIS A CA 1
ATOM 714 C C . HIS A 1 94 ? 2.401 11.351 -21.412 1.00 61.88 94 HIS A C 1
ATOM 716 O O . HIS A 1 94 ? 1.278 11.434 -20.919 1.00 61.88 94 HIS A O 1
ATOM 722 N N . TYR A 1 95 ? 3.284 10.430 -21.022 1.00 58.28 95 TYR A N 1
ATOM 723 C CA . TYR A 1 95 ? 2.930 9.351 -20.094 1.00 58.28 95 TYR A CA 1
ATOM 724 C C . TYR A 1 95 ? 3.705 9.423 -18.785 1.00 58.28 95 TYR A C 1
ATOM 726 O O . TYR A 1 95 ? 3.155 9.122 -17.730 1.00 58.28 95 TYR A O 1
ATOM 734 N N . MET A 1 96 ? 4.971 9.836 -18.837 1.00 62.09 96 MET A N 1
ATOM 735 C CA . MET A 1 96 ? 5.870 9.675 -17.692 1.00 62.09 96 MET A CA 1
ATOM 736 C C . MET A 1 96 ? 6.083 10.963 -16.902 1.00 62.09 96 MET A C 1
ATOM 738 O O . MET A 1 96 ? 6.382 10.900 -15.712 1.00 62.09 96 MET A O 1
ATOM 742 N N . HIS A 1 97 ? 5.868 12.129 -17.518 1.00 61.47 97 HIS A N 1
ATOM 743 C CA . HIS A 1 97 ? 5.996 13.430 -16.860 1.00 61.47 97 HIS A CA 1
ATOM 744 C C . HIS A 1 97 ? 5.068 13.554 -15.644 1.00 61.47 97 HIS A C 1
ATOM 746 O O . HIS A 1 97 ? 5.407 14.209 -14.659 1.00 61.47 97 HIS A O 1
ATOM 752 N N . TYR A 1 98 ? 3.931 12.856 -15.693 1.00 56.81 98 TYR A N 1
ATOM 753 C CA . TYR A 1 98 ? 2.950 12.813 -14.620 1.00 56.81 98 TYR A CA 1
ATOM 754 C C . TYR A 1 98 ? 2.860 11.461 -13.920 1.00 56.81 98 TYR A C 1
ATOM 756 O O . TYR A 1 98 ? 1.974 11.338 -13.097 1.00 56.81 98 TYR A O 1
ATOM 764 N N . GLU A 1 99 ? 3.716 10.467 -14.173 1.00 64.50 99 GLU A N 1
ATOM 765 C CA . GLU A 1 99 ? 3.520 9.087 -13.673 1.00 64.50 99 GLU A CA 1
ATOM 766 C C . GLU A 1 99 ? 3.212 9.039 -12.162 1.00 64.50 99 GLU A C 1
ATOM 768 O O . GLU A 1 99 ? 2.133 8.605 -11.757 1.00 64.50 99 GLU A O 1
ATOM 773 N N . ARG A 1 100 ? 4.045 9.673 -11.327 1.00 55.03 100 ARG A N 1
ATOM 774 C CA . ARG A 1 100 ? 3.803 9.747 -9.872 1.00 55.03 100 ARG A CA 1
ATOM 775 C C . ARG A 1 100 ? 2.541 10.523 -9.471 1.00 55.03 100 ARG A C 1
ATOM 777 O O . ARG A 1 100 ? 1.931 10.198 -8.454 1.00 55.03 100 ARG A O 1
ATOM 784 N N . ALA A 1 101 ? 2.171 11.574 -10.205 1.00 62.34 101 ALA A N 1
ATOM 785 C CA . ALA A 1 101 ? 0.980 12.384 -9.915 1.00 62.34 101 ALA A CA 1
ATOM 786 C C . ALA A 1 101 ? -0.307 11.741 -10.466 1.00 62.34 101 ALA A C 1
ATOM 788 O O . ALA A 1 101 ? -1.376 11.858 -9.869 1.00 62.34 101 ALA A O 1
ATOM 789 N N . GLY A 1 102 ? -0.185 11.031 -11.584 1.00 64.31 102 GLY A N 1
ATOM 790 C CA . GLY A 1 102 ? -1.223 10.302 -12.290 1.00 64.31 102 GLY A CA 1
ATOM 791 C C . GLY A 1 102 ? -1.646 9.072 -11.510 1.00 64.31 102 GLY A C 1
ATOM 792 O O . GLY A 1 102 ? -2.839 8.895 -11.301 1.00 64.31 102 GLY A O 1
ATOM 793 N N . ASP A 1 103 ? -0.704 8.299 -10.969 1.00 66.94 103 ASP A N 1
ATOM 794 C CA . ASP A 1 103 ? -1.026 7.142 -10.126 1.00 66.94 103 ASP A CA 1
ATOM 795 C C . ASP A 1 103 ? -1.775 7.550 -8.854 1.00 66.94 103 ASP A C 1
ATOM 797 O O . ASP A 1 103 ? -2.761 6.922 -8.467 1.00 66.94 103 ASP A O 1
ATOM 801 N N . GLN A 1 104 ? -1.361 8.652 -8.223 1.00 68.56 104 GLN A N 1
ATOM 802 C CA . GLN A 1 104 ? -2.072 9.205 -7.068 1.00 68.56 104 GLN A CA 1
ATOM 803 C C . GLN A 1 104 ? -3.476 9.688 -7.444 1.00 68.56 104 GLN A C 1
ATOM 805 O O . GLN A 1 104 ? -4.428 9.449 -6.700 1.00 68.56 104 GLN A O 1
ATOM 810 N N . PHE A 1 105 ? -3.618 10.349 -8.595 1.00 69.56 105 PHE A N 1
ATOM 811 C CA . PHE A 1 105 ? -4.906 10.798 -9.113 1.00 69.56 105 PHE A CA 1
ATOM 812 C C . PHE A 1 105 ? -5.837 9.615 -9.416 1.00 69.56 105 PHE A C 1
ATOM 814 O O . PHE A 1 105 ? -6.950 9.561 -8.894 1.00 69.56 105 PHE A O 1
ATOM 821 N N . VAL A 1 106 ? -5.372 8.635 -10.193 1.00 75.69 106 VAL A N 1
ATOM 822 C CA . VAL A 1 106 ? -6.122 7.423 -10.553 1.00 75.69 106 VAL A CA 1
ATOM 823 C C . VAL A 1 106 ? -6.497 6.637 -9.302 1.00 75.69 106 VAL A C 1
ATOM 825 O O . VAL A 1 106 ? -7.656 6.254 -9.160 1.00 75.69 106 VAL A O 1
ATOM 828 N N . GLY A 1 107 ? -5.573 6.461 -8.355 1.00 73.94 107 GLY A N 1
ATOM 829 C CA . GLY A 1 107 ? -5.853 5.790 -7.085 1.00 73.94 107 GLY A CA 1
ATOM 830 C C . GLY A 1 107 ? -6.987 6.457 -6.301 1.00 73.94 107 GLY A C 1
ATOM 831 O O . GLY A 1 107 ? -7.859 5.770 -5.771 1.00 73.94 107 GLY A O 1
ATOM 832 N N . ARG A 1 108 ? -7.041 7.795 -6.286 1.00 72.62 108 ARG A N 1
ATOM 833 C CA . ARG A 1 108 ? -8.124 8.566 -5.647 1.00 72.62 108 ARG A CA 1
ATOM 834 C C . ARG A 1 108 ? -9.456 8.449 -6.393 1.00 72.62 108 ARG A C 1
ATOM 836 O O . ARG A 1 108 ? -10.495 8.330 -5.744 1.00 72.62 108 ARG A O 1
ATOM 843 N N . VAL A 1 109 ? -9.434 8.440 -7.727 1.00 75.06 109 VAL A N 1
ATOM 844 C CA . VAL A 1 109 ? -10.632 8.211 -8.558 1.00 75.06 109 VAL A CA 1
ATOM 845 C C . VAL A 1 109 ? -11.196 6.810 -8.321 1.00 75.06 109 VAL A C 1
ATOM 847 O O . VAL A 1 109 ? -12.391 6.664 -8.078 1.00 75.06 109 VAL A O 1
ATOM 850 N N . VAL A 1 110 ? -10.343 5.782 -8.329 1.00 75.25 110 VAL A N 1
ATOM 851 C CA . VAL A 1 110 ? -10.738 4.386 -8.074 1.00 75.25 110 VAL A CA 1
ATOM 852 C C . VAL A 1 110 ? -11.245 4.199 -6.642 1.00 75.25 110 VAL A C 1
ATOM 854 O O . VAL A 1 110 ? -12.172 3.424 -6.420 1.00 75.25 110 VAL A O 1
ATOM 857 N N . ALA A 1 111 ? -10.714 4.955 -5.677 1.00 71.44 111 ALA A N 1
ATOM 858 C CA . ALA A 1 111 ? -11.232 5.003 -4.308 1.00 71.44 111 ALA A CA 1
ATOM 859 C C . ALA A 1 111 ? -12.598 5.715 -4.179 1.00 71.44 111 ALA A C 1
ATOM 861 O O . ALA A 1 111 ? -13.126 5.826 -3.073 1.00 71.44 111 ALA A O 1
ATOM 862 N N . GLY A 1 112 ? -13.175 6.208 -5.282 1.00 74.88 112 GLY A N 1
ATOM 863 C CA . GLY A 1 112 ? -14.493 6.841 -5.308 1.00 74.88 112 GLY A CA 1
ATOM 864 C C . GLY A 1 112 ? -14.515 8.259 -4.737 1.00 74.88 112 GLY A C 1
ATOM 865 O O . GLY A 1 112 ? -15.583 8.751 -4.367 1.00 74.88 112 GLY A O 1
ATOM 866 N N . LEU A 1 113 ? -13.361 8.929 -4.634 1.00 76.00 113 LEU A N 1
ATOM 867 C CA . LEU A 1 113 ? -13.319 10.299 -4.132 1.00 76.00 113 LEU A CA 1
ATOM 868 C C . LEU A 1 113 ? -13.910 11.283 -5.161 1.00 76.00 113 LEU A C 1
ATOM 870 O O . LEU A 1 113 ? -13.659 11.155 -6.360 1.00 76.00 113 LEU A O 1
ATOM 874 N N . PRO A 1 114 ? -14.673 12.297 -4.715 1.00 75.00 114 PRO A N 1
ATOM 875 C CA . PRO A 1 114 ? -15.339 13.240 -5.612 1.00 75.00 114 PRO A CA 1
ATOM 876 C C . PRO A 1 114 ? -14.331 14.165 -6.303 1.00 75.00 114 PRO A C 1
ATOM 878 O O . PRO A 1 114 ? -13.797 15.056 -5.651 1.00 75.00 114 PRO A O 1
ATOM 881 N N . LEU A 1 115 ? -14.112 13.989 -7.614 1.00 69.00 115 LEU A N 1
ATOM 882 C CA . LEU A 1 115 ? -13.097 14.719 -8.401 1.00 69.00 115 LEU A CA 1
ATOM 883 C C . LEU A 1 115 ? -13.177 16.248 -8.260 1.00 69.00 115 LEU A C 1
ATOM 885 O O . LEU A 1 115 ? -12.150 16.915 -8.205 1.00 69.00 115 LEU A O 1
ATOM 889 N N . ASN A 1 116 ? -14.394 16.789 -8.168 1.00 69.88 116 ASN A N 1
ATOM 890 C CA . ASN A 1 116 ? -14.658 18.232 -8.179 1.00 69.88 116 ASN A CA 1
ATOM 891 C C . ASN A 1 116 ? -14.882 18.811 -6.774 1.00 69.88 116 ASN A C 1
ATOM 893 O O . ASN A 1 116 ? -15.625 19.774 -6.599 1.00 69.88 116 ASN A O 1
ATOM 897 N N . ASN A 1 117 ? -14.317 18.190 -5.740 1.00 69.69 117 ASN A N 1
ATOM 898 C CA . ASN A 1 117 ? -14.482 18.643 -4.363 1.00 69.69 117 ASN A CA 1
ATOM 899 C C . ASN A 1 117 ? -13.120 18.730 -3.673 1.00 69.69 117 ASN A C 1
ATOM 901 O O . ASN A 1 117 ? -12.261 17.882 -3.891 1.00 69.69 117 ASN A O 1
ATOM 905 N N . ALA A 1 118 ? -12.947 19.683 -2.755 1.00 65.12 118 ALA A N 1
ATOM 906 C CA . ALA A 1 118 ? -11.753 19.768 -1.908 1.00 65.12 118 ALA A CA 1
ATOM 907 C C . ALA A 1 118 ? -11.469 18.459 -1.136 1.00 65.12 118 ALA A C 1
ATOM 909 O O . ALA A 1 118 ? -10.321 18.157 -0.809 1.00 65.12 118 ALA A O 1
ATOM 910 N N . LYS A 1 119 ? -12.500 17.630 -0.914 1.00 65.38 119 LYS A N 1
ATOM 911 C CA . LYS A 1 119 ? -12.382 16.272 -0.362 1.00 65.38 119 LYS A CA 1
ATOM 912 C C . LYS A 1 119 ? -11.549 15.314 -1.225 1.00 65.38 119 LYS A C 1
ATOM 914 O O . LYS A 1 119 ? -11.084 14.303 -0.708 1.00 65.38 119 LYS A O 1
ATOM 919 N N . PHE A 1 120 ? -11.321 15.626 -2.500 1.00 70.06 120 PHE A N 1
ATOM 920 C CA . PHE A 1 120 ? -10.488 14.830 -3.398 1.00 70.06 120 PHE A CA 1
ATOM 921 C C . PHE A 1 120 ? -9.027 14.780 -2.953 1.00 70.06 120 PHE A C 1
ATOM 923 O O . PHE A 1 120 ? -8.393 13.735 -3.063 1.00 70.06 120 PHE A O 1
ATOM 930 N N . ALA A 1 121 ? -8.506 15.884 -2.413 1.00 66.94 121 ALA A N 1
ATOM 931 C CA . ALA A 1 121 ? -7.114 16.004 -1.983 1.00 66.94 121 ALA A CA 1
ATOM 932 C C . ALA A 1 121 ? -6.878 15.502 -0.544 1.00 66.94 121 ALA A C 1
ATOM 934 O O . ALA A 1 121 ? -5.750 15.534 -0.057 1.00 66.94 121 ALA A O 1
ATOM 935 N N . VAL A 1 122 ? -7.911 15.017 0.155 1.00 72.38 122 VAL A N 1
ATOM 936 C CA . VAL A 1 122 ? -7.807 14.624 1.570 1.00 72.38 122 VAL A CA 1
ATOM 937 C C . VAL A 1 122 ? -6.850 13.447 1.736 1.00 72.38 122 VAL A C 1
ATOM 939 O O . VAL A 1 122 ? -6.838 12.510 0.939 1.00 72.38 122 VAL A O 1
ATOM 942 N N . LEU A 1 123 ? -5.997 13.504 2.753 1.00 75.44 123 LEU A N 1
ATOM 943 C CA . LEU A 1 123 ? -5.080 12.412 3.060 1.00 75.44 123 LEU A CA 1
ATOM 944 C C . LEU A 1 123 ? -5.857 11.153 3.468 1.00 75.44 123 LEU A C 1
ATOM 946 O O . LEU A 1 123 ? -6.896 11.270 4.121 1.00 75.44 123 LEU A O 1
ATOM 950 N N . PRO A 1 124 ? -5.367 9.949 3.123 1.00 79.38 124 PRO A N 1
ATOM 951 C CA . PRO A 1 124 ? -5.949 8.736 3.676 1.00 79.38 124 PRO A CA 1
ATOM 952 C C . PRO A 1 124 ? -5.840 8.766 5.211 1.00 79.38 124 PRO A C 1
ATOM 954 O O . PRO A 1 124 ? -4.900 9.372 5.740 1.00 79.38 124 PRO A O 1
ATOM 957 N N . PRO A 1 125 ? -6.757 8.114 5.946 1.00 87.62 125 PRO A N 1
ATOM 958 C CA . PRO A 1 125 ? -6.612 7.951 7.387 1.00 87.62 125 PRO A CA 1
ATOM 959 C C . PRO A 1 125 ? -5.255 7.331 7.731 1.00 87.62 125 PRO A C 1
ATOM 961 O O . PRO A 1 125 ? -4.849 6.338 7.124 1.00 87.62 125 PRO A O 1
ATOM 964 N N . HIS A 1 126 ? -4.552 7.916 8.696 1.00 89.25 126 HIS A N 1
ATOM 965 C CA . HIS A 1 126 ? -3.230 7.462 9.117 1.00 89.25 126 HIS A CA 1
ATOM 966 C C . HIS A 1 126 ? -2.998 7.749 10.602 1.00 89.25 126 HIS A C 1
ATOM 968 O O . HIS A 1 126 ? -3.664 8.591 11.205 1.00 89.25 126 HIS A O 1
ATOM 974 N N . PHE A 1 127 ? -2.050 7.024 11.194 1.00 90.31 127 PHE A N 1
ATOM 975 C CA . PHE A 1 127 ? -1.636 7.225 12.580 1.00 90.31 127 PHE A CA 1
ATOM 976 C C . PHE A 1 127 ? -0.542 8.291 12.685 1.00 90.31 127 PHE A C 1
ATOM 978 O O . PHE A 1 127 ? 0.316 8.385 11.803 1.00 90.31 127 PHE A O 1
ATOM 985 N N . LYS A 1 128 ? -0.531 9.033 13.797 1.00 88.75 128 LYS A N 1
ATOM 986 C CA . LYS A 1 128 ? 0.511 10.019 14.142 1.00 88.75 128 LYS A CA 1
ATOM 987 C C . LYS A 1 128 ? 1.901 9.386 14.138 1.00 88.75 128 LYS A C 1
ATOM 989 O O . LYS A 1 128 ? 2.834 9.903 13.520 1.00 88.75 128 LYS A O 1
ATOM 994 N N . ASP A 1 129 ? 2.012 8.236 14.800 1.00 86.38 129 ASP A N 1
ATOM 995 C CA . ASP A 1 129 ? 3.200 7.395 14.794 1.00 86.38 129 ASP A CA 1
ATOM 996 C C . ASP A 1 129 ? 2.837 5.941 14.480 1.00 86.38 129 ASP A C 1
ATOM 998 O O . ASP A 1 129 ? 2.152 5.258 15.237 1.00 86.38 129 ASP A O 1
ATOM 1002 N N . THR A 1 130 ? 3.333 5.454 13.345 1.00 84.62 130 THR A N 1
ATOM 1003 C CA . THR A 1 130 ? 3.154 4.062 12.912 1.00 84.62 130 THR A CA 1
ATOM 1004 C C . THR A 1 130 ? 3.989 3.078 13.738 1.00 84.62 130 THR A C 1
ATOM 1006 O O . THR A 1 130 ? 3.716 1.880 13.721 1.00 84.62 130 THR A O 1
ATOM 1009 N N . ASN A 1 131 ? 4.993 3.567 14.471 1.00 84.50 131 ASN A N 1
ATOM 1010 C CA . ASN A 1 131 ? 5.857 2.755 15.322 1.00 84.50 131 ASN A CA 1
ATOM 1011 C C . ASN A 1 131 ? 5.419 2.754 16.793 1.00 84.50 131 ASN A C 1
ATOM 1013 O O . ASN A 1 131 ? 6.122 2.184 17.629 1.00 84.50 131 ASN A O 1
ATOM 1017 N N . SER A 1 132 ? 4.277 3.365 17.128 1.00 87.56 132 SER A N 1
ATOM 1018 C CA . SER A 1 132 ? 3.782 3.338 18.501 1.00 87.56 132 SER A CA 1
ATOM 1019 C C . SER A 1 132 ? 3.453 1.902 18.917 1.00 87.56 132 SER A C 1
ATOM 1021 O O . SER A 1 132 ? 2.949 1.099 18.127 1.00 87.56 132 SER A O 1
ATOM 1023 N N . ALA A 1 133 ? 3.723 1.561 20.180 1.00 87.88 133 ALA A N 1
ATOM 1024 C CA . ALA A 1 133 ? 3.476 0.213 20.695 1.00 87.88 133 ALA A CA 1
ATOM 1025 C C . ALA A 1 133 ? 2.002 -0.209 20.538 1.00 87.88 133 ALA A C 1
ATOM 1027 O O . ALA A 1 133 ? 1.717 -1.372 20.256 1.00 87.88 133 ALA A O 1
ATOM 1028 N N . ALA A 1 134 ? 1.072 0.746 20.657 1.00 86.56 134 ALA A N 1
ATOM 1029 C CA . ALA A 1 134 ? -0.354 0.518 20.450 1.00 86.56 134 ALA A CA 1
ATOM 1030 C C . ALA A 1 134 ? -0.674 0.136 18.995 1.00 86.56 134 ALA A C 1
ATOM 1032 O O . ALA A 1 134 ? -1.378 -0.847 18.760 1.00 86.56 134 ALA A O 1
ATOM 1033 N N . VAL A 1 135 ? -0.127 0.870 18.018 1.00 89.50 135 VAL A N 1
ATOM 1034 C CA . VAL A 1 135 ? -0.343 0.593 16.589 1.00 89.50 135 VAL A CA 1
ATOM 1035 C C . VAL A 1 135 ? 0.318 -0.723 16.188 1.00 89.50 135 VAL A C 1
ATOM 1037 O O . VAL A 1 135 ? -0.318 -1.546 15.534 1.00 89.50 135 VAL A O 1
ATOM 1040 N N . LEU A 1 136 ? 1.554 -0.974 16.625 1.00 90.00 136 LEU A N 1
ATOM 1041 C CA . LEU A 1 136 ? 2.263 -2.224 16.333 1.00 90.00 136 LEU A CA 1
ATOM 1042 C C . LEU A 1 136 ? 1.551 -3.444 16.931 1.00 90.00 136 LEU A C 1
ATOM 1044 O O . LEU A 1 136 ? 1.352 -4.442 16.236 1.00 90.00 136 LEU A O 1
ATOM 1048 N N . GLY A 1 137 ? 1.109 -3.349 18.188 1.00 89.75 137 GLY A N 1
ATOM 1049 C CA . GLY A 1 137 ? 0.329 -4.403 18.836 1.00 89.75 137 GLY A CA 1
ATOM 1050 C C . GLY A 1 137 ? -0.993 -4.668 18.114 1.00 89.75 137 GLY A C 1
ATOM 1051 O O . GLY A 1 137 ? -1.352 -5.820 17.874 1.00 89.75 137 GLY A O 1
ATOM 1052 N N . ALA A 1 138 ? -1.690 -3.613 17.687 1.00 90.50 138 ALA A N 1
ATOM 1053 C CA . ALA A 1 138 ? -2.934 -3.745 16.937 1.00 90.50 138 ALA A CA 1
ATOM 1054 C C . ALA A 1 138 ? -2.728 -4.325 15.528 1.00 90.50 138 ALA A C 1
ATOM 1056 O O . ALA A 1 138 ? -3.545 -5.135 15.091 1.00 90.50 138 ALA A O 1
ATOM 1057 N N . ILE A 1 139 ? -1.643 -3.974 14.829 1.00 91.81 139 ILE A N 1
ATOM 1058 C CA . ILE A 1 139 ? -1.281 -4.585 13.539 1.00 91.81 139 ILE A CA 1
ATOM 1059 C C . ILE A 1 139 ? -1.026 -6.080 13.724 1.00 91.81 139 ILE A C 1
ATOM 1061 O O . ILE A 1 139 ? -1.596 -6.878 12.983 1.00 91.81 139 ILE A O 1
ATOM 1065 N N . SER A 1 140 ? -0.241 -6.463 14.734 1.00 91.88 140 SER A N 1
ATOM 1066 C CA . SER A 1 140 ? 0.038 -7.871 15.036 1.00 91.88 140 SER A CA 1
ATOM 1067 C C . SER A 1 140 ? -1.240 -8.657 15.344 1.00 91.88 140 SER A C 1
ATOM 1069 O O . SER A 1 140 ? -1.443 -9.751 14.824 1.00 91.88 140 SER A O 1
ATOM 1071 N N . ALA A 1 141 ? -2.158 -8.062 16.106 1.00 89.62 141 ALA A N 1
ATOM 1072 C CA . ALA A 1 141 ? -3.419 -8.702 16.460 1.00 89.62 141 ALA A CA 1
ATOM 1073 C C . 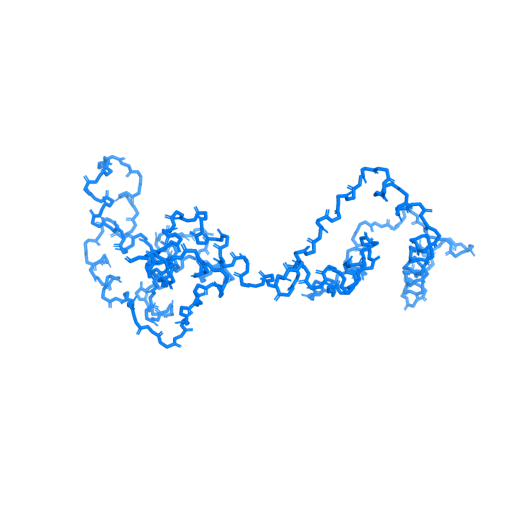ALA A 1 141 ? -4.442 -8.753 15.304 1.00 89.62 141 ALA A C 1
ATOM 1075 O O . ALA A 1 141 ? -5.285 -9.648 15.272 1.00 89.62 141 ALA A O 1
ATOM 1076 N N . THR A 1 142 ? -4.399 -7.799 14.367 1.00 90.25 142 THR A N 1
ATOM 1077 C CA . THR A 1 142 ? -5.364 -7.699 13.252 1.00 90.25 142 THR A CA 1
ATOM 1078 C C . THR A 1 142 ? -4.892 -8.453 12.008 1.00 90.25 142 THR A C 1
ATOM 1080 O O . THR A 1 142 ? -5.707 -9.050 11.308 1.00 90.25 142 THR A O 1
ATOM 1083 N N . PHE A 1 143 ? -3.583 -8.464 11.744 1.00 91.38 143 PHE A N 1
ATOM 1084 C CA . PHE A 1 143 ? -2.963 -9.052 10.553 1.00 91.38 143 PHE A CA 1
ATOM 1085 C C . PHE A 1 143 ? -1.800 -9.991 10.924 1.00 91.38 143 PHE A C 1
ATOM 1087 O O . PHE A 1 143 ? -0.677 -9.787 10.460 1.00 91.38 143 PHE A O 1
ATOM 1094 N N . PRO A 1 144 ? -2.032 -11.035 11.741 1.00 90.12 144 PRO A N 1
ATOM 1095 C CA . PRO A 1 144 ? -0.955 -11.831 12.337 1.00 90.12 144 PRO A CA 1
ATOM 1096 C C . PRO A 1 144 ? -0.033 -12.478 11.297 1.00 90.12 144 PRO A C 1
ATOM 1098 O O . PRO A 1 144 ? 1.178 -12.477 11.470 1.00 90.12 144 PRO A O 1
ATOM 1101 N N . ALA A 1 145 ? -0.580 -12.953 10.173 1.00 91.88 145 ALA A N 1
ATOM 1102 C CA . ALA A 1 145 ? 0.204 -13.587 9.109 1.00 91.88 145 ALA A CA 1
ATOM 1103 C C . ALA A 1 145 ? 1.142 -12.624 8.355 1.00 91.88 145 ALA A C 1
ATOM 1105 O O . ALA A 1 145 ? 2.062 -13.072 7.678 1.00 91.88 145 ALA A O 1
ATOM 1106 N N . LEU A 1 146 ? 0.892 -11.313 8.430 1.00 91.12 146 LEU A N 1
ATOM 1107 C CA . LEU A 1 146 ? 1.629 -10.291 7.679 1.00 91.12 146 LEU A CA 1
ATOM 1108 C C . LEU A 1 146 ? 2.423 -9.346 8.589 1.00 91.12 146 LEU A C 1
ATOM 1110 O O . LEU A 1 146 ? 3.193 -8.529 8.089 1.00 91.12 146 LEU A O 1
ATOM 1114 N N . ALA A 1 147 ? 2.250 -9.445 9.909 1.00 89.25 147 ALA A N 1
ATOM 1115 C CA . ALA A 1 147 ? 2.811 -8.510 10.881 1.00 89.25 147 ALA A CA 1
ATOM 1116 C C . ALA A 1 147 ? 4.349 -8.465 10.862 1.00 89.25 147 ALA A C 1
ATOM 1118 O O . ALA A 1 147 ? 4.938 -7.392 11.015 1.00 89.25 147 ALA A O 1
ATOM 1119 N N . ASP A 1 148 ? 4.984 -9.610 10.604 1.00 88.94 148 ASP A N 1
ATOM 1120 C CA . ASP A 1 148 ? 6.444 -9.743 10.567 1.00 88.94 148 ASP A CA 1
ATOM 1121 C C . ASP A 1 148 ? 7.050 -9.317 9.218 1.00 88.94 148 ASP A C 1
ATOM 1123 O O . ASP A 1 148 ? 8.266 -9.155 9.082 1.00 88.94 148 ASP A O 1
ATOM 1127 N N . VAL A 1 149 ? 6.214 -9.063 8.207 1.00 91.00 149 VAL A N 1
ATOM 1128 C CA . VAL A 1 149 ? 6.658 -8.652 6.874 1.00 91.00 149 VAL A CA 1
ATOM 1129 C C . VAL A 1 149 ? 6.952 -7.151 6.872 1.00 91.00 149 VAL A C 1
ATOM 1131 O O . VAL A 1 149 ? 6.088 -6.313 6.605 1.00 91.00 149 VAL A O 1
ATOM 1134 N N . ALA A 1 150 ? 8.208 -6.794 7.154 1.00 85.00 150 ALA A N 1
ATOM 1135 C CA . ALA A 1 150 ? 8.631 -5.410 7.385 1.00 85.00 150 ALA A CA 1
ATOM 1136 C C . ALA A 1 150 ? 8.216 -4.411 6.284 1.00 85.00 150 ALA A C 1
ATOM 1138 O O . ALA A 1 150 ? 7.839 -3.283 6.601 1.00 85.00 150 ALA A O 1
ATOM 1139 N N . HIS A 1 151 ? 8.244 -4.816 5.009 1.00 86.31 151 HIS A N 1
ATOM 1140 C CA . HIS A 1 151 ? 7.887 -3.948 3.880 1.00 86.31 151 HIS A CA 1
ATOM 1141 C C . HIS A 1 151 ? 6.373 -3.717 3.733 1.00 86.31 151 HIS A C 1
ATOM 1143 O O . HIS A 1 151 ? 5.967 -2.718 3.144 1.00 86.31 151 HIS A O 1
ATOM 1149 N N . LEU A 1 152 ? 5.528 -4.581 4.307 1.00 87.88 152 LEU A N 1
ATOM 1150 C CA . LEU A 1 152 ? 4.072 -4.401 4.306 1.00 87.88 152 LEU A CA 1
ATOM 1151 C C . LEU A 1 152 ? 3.578 -3.535 5.466 1.00 87.88 152 LEU A C 1
ATOM 1153 O O . LEU A 1 152 ? 2.432 -3.091 5.444 1.00 87.88 152 LEU A O 1
ATOM 1157 N N . ARG A 1 153 ? 4.430 -3.230 6.452 1.00 87.88 153 ARG A N 1
ATOM 1158 C CA . ARG A 1 153 ? 4.051 -2.487 7.665 1.00 87.88 153 ARG A CA 1
ATOM 1159 C C . ARG A 1 153 ? 3.292 -1.192 7.369 1.00 87.88 153 ARG A C 1
ATOM 1161 O O . ARG A 1 153 ? 2.272 -0.928 7.997 1.00 87.88 153 ARG A O 1
ATOM 1168 N N . GLY A 1 154 ? 3.761 -0.406 6.399 1.00 85.38 154 GLY A N 1
ATOM 1169 C CA . GLY A 1 154 ? 3.108 0.850 6.017 1.00 85.38 154 GLY A CA 1
ATOM 1170 C C . GLY A 1 154 ? 1.705 0.647 5.434 1.00 85.38 154 GLY A C 1
ATOM 1171 O O . GLY A 1 154 ? 0.797 1.420 5.740 1.00 85.38 154 GLY A O 1
ATOM 1172 N N . ILE A 1 155 ? 1.511 -0.414 4.646 1.00 89.44 155 ILE A N 1
ATOM 1173 C CA . ILE A 1 155 ? 0.212 -0.773 4.061 1.00 89.44 155 ILE A CA 1
ATOM 1174 C C . ILE A 1 155 ? -0.739 -1.260 5.159 1.00 89.44 155 ILE A C 1
ATOM 1176 O O . ILE A 1 155 ? -1.875 -0.796 5.237 1.00 89.44 155 ILE A O 1
ATOM 1180 N N . LEU A 1 156 ? -0.265 -2.137 6.050 1.00 92.00 156 LEU A N 1
ATOM 1181 C CA . LEU A 1 156 ? -1.056 -2.653 7.173 1.00 92.00 156 LEU A CA 1
ATOM 1182 C C . LEU A 1 156 ? -1.500 -1.531 8.118 1.00 92.00 156 LEU A C 1
ATOM 1184 O O . LEU A 1 156 ? -2.641 -1.527 8.577 1.00 92.00 156 LEU A O 1
ATOM 1188 N N . ALA A 1 157 ? -0.632 -0.546 8.362 1.00 91.75 157 ALA A N 1
ATOM 1189 C CA . ALA A 1 157 ? -0.962 0.624 9.166 1.00 91.75 157 ALA A CA 1
ATOM 1190 C C . ALA A 1 157 ? -2.070 1.478 8.533 1.00 91.75 157 ALA A C 1
ATOM 1192 O O . ALA A 1 157 ? -2.999 1.870 9.234 1.00 91.75 157 ALA A O 1
ATOM 1193 N N . HIS A 1 158 ? -2.022 1.723 7.218 1.00 89.56 158 HIS A N 1
ATOM 1194 C CA . HIS A 1 158 ? -3.090 2.445 6.512 1.00 89.56 158 HIS A CA 1
ATOM 1195 C C . HIS A 1 158 ? -4.403 1.654 6.490 1.00 89.56 158 HIS A C 1
ATOM 1197 O O . HIS A 1 158 ? -5.469 2.230 6.708 1.00 89.56 158 HIS A O 1
ATOM 1203 N N . GLY A 1 159 ? -4.339 0.335 6.287 1.00 90.38 159 GLY A N 1
ATOM 1204 C CA . GLY A 1 159 ? -5.512 -0.537 6.364 1.00 90.38 159 GLY A CA 1
ATOM 1205 C C . GLY A 1 159 ? -6.170 -0.488 7.745 1.00 90.38 159 GLY A C 1
ATOM 1206 O O . GLY A 1 159 ? -7.378 -0.278 7.851 1.00 90.38 159 GLY A O 1
ATOM 1207 N N . LEU A 1 160 ? -5.373 -0.593 8.812 1.00 92.56 160 LEU A N 1
ATOM 1208 C CA . LEU A 1 160 ? -5.866 -0.470 10.183 1.00 92.56 160 LEU A CA 1
ATOM 1209 C C . LEU A 1 160 ? -6.443 0.925 10.458 1.00 92.56 160 LEU A C 1
ATOM 1211 O O . LEU A 1 160 ? -7.530 1.033 11.020 1.00 92.56 160 LEU A O 1
ATOM 1215 N N . ALA A 1 161 ? -5.757 1.990 10.041 1.00 92.12 161 ALA A N 1
ATOM 1216 C CA . ALA A 1 161 ? -6.232 3.359 10.224 1.00 92.12 161 ALA A CA 1
ATOM 1217 C C . ALA A 1 161 ? -7.573 3.600 9.513 1.00 92.12 161 ALA A C 1
ATOM 1219 O O . ALA A 1 161 ? -8.462 4.233 10.081 1.00 92.12 161 ALA A O 1
ATOM 1220 N N . SER A 1 162 ? -7.754 3.042 8.312 1.0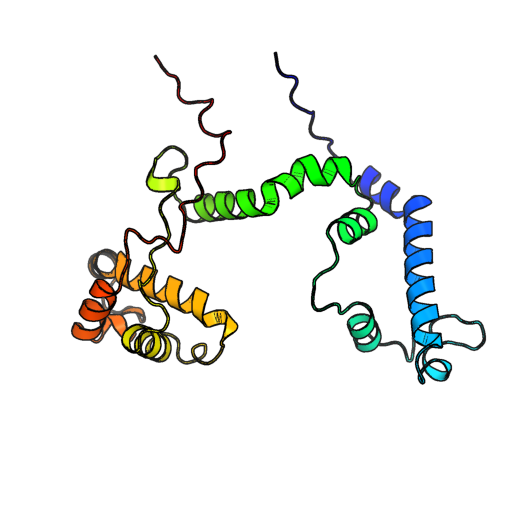0 90.88 162 SER A N 1
ATOM 1221 C CA . SER A 1 162 ? -9.025 3.087 7.585 1.00 90.88 162 SER A CA 1
ATOM 1222 C C . SER A 1 162 ? -10.148 2.386 8.361 1.00 90.88 162 SER A C 1
ATOM 1224 O O . SER A 1 162 ? -11.208 2.979 8.570 1.00 90.88 162 SER A O 1
ATOM 1226 N N . LEU A 1 163 ? -9.903 1.179 8.888 1.00 91.06 163 LEU A N 1
ATOM 1227 C CA . LEU A 1 163 ? -10.879 0.454 9.716 1.00 91.06 163 LEU A CA 1
ATOM 1228 C C . LEU A 1 163 ? -11.288 1.240 10.968 1.00 91.06 163 LEU A C 1
ATOM 1230 O O . LEU A 1 163 ? -12.468 1.291 11.313 1.00 91.06 163 LEU A O 1
ATOM 1234 N N . VAL A 1 164 ? -10.320 1.864 11.641 1.00 92.19 164 VAL A N 1
ATOM 1235 C CA . VAL A 1 164 ? -10.550 2.651 12.861 1.00 92.19 164 VAL A CA 1
ATOM 1236 C C . VAL A 1 164 ? -11.319 3.936 12.547 1.00 92.19 164 VAL A C 1
ATOM 1238 O O . VAL A 1 164 ? -12.269 4.275 13.255 1.00 92.19 164 VAL A O 1
ATOM 1241 N N . HIS A 1 165 ? -10.956 4.636 11.470 1.00 90.81 165 HIS A N 1
ATOM 1242 C CA . HIS A 1 165 ? -11.620 5.869 11.047 1.00 90.81 165 HIS A CA 1
ATOM 1243 C C . HIS A 1 165 ? -13.086 5.623 10.665 1.00 90.81 165 HIS A C 1
ATOM 1245 O O . HIS A 1 165 ? -13.974 6.371 11.075 1.00 90.81 165 HIS A O 1
ATOM 1251 N N . HIS A 1 166 ? -13.357 4.535 9.942 1.00 90.00 166 HIS A N 1
ATOM 1252 C CA . HIS A 1 166 ? -14.705 4.175 9.502 1.00 90.00 166 HIS A CA 1
ATOM 1253 C C . HIS A 1 166 ? -15.466 3.286 10.496 1.00 90.00 166 HIS A C 1
ATOM 1255 O O . HIS A 1 166 ? -16.567 2.832 10.184 1.00 90.00 166 HIS A O 1
ATOM 1261 N N . SER A 1 167 ? -14.942 3.054 11.705 1.00 91.25 167 SER A N 1
ATOM 1262 C CA . SER A 1 167 ? -15.496 2.057 12.630 1.00 91.25 167 SER A CA 1
ATOM 1263 C C . SER A 1 167 ? -16.972 2.290 12.962 1.00 91.25 167 SER A C 1
ATOM 1265 O O . SER A 1 167 ? -17.729 1.335 13.078 1.00 91.25 167 SER A O 1
ATOM 1267 N N . ASN A 1 168 ? -17.387 3.552 13.127 1.00 89.81 168 ASN A N 1
ATOM 1268 C CA . ASN A 1 168 ? -18.768 3.897 13.475 1.00 89.81 168 ASN A CA 1
ATOM 1269 C C . ASN A 1 168 ? -19.726 3.543 12.332 1.00 89.81 168 ASN A C 1
ATOM 1271 O O . ASN A 1 168 ? -20.771 2.958 12.573 1.00 89.81 168 ASN A O 1
ATOM 1275 N N . TYR A 1 169 ? -19.331 3.845 11.093 1.00 89.44 169 TYR A N 1
ATOM 12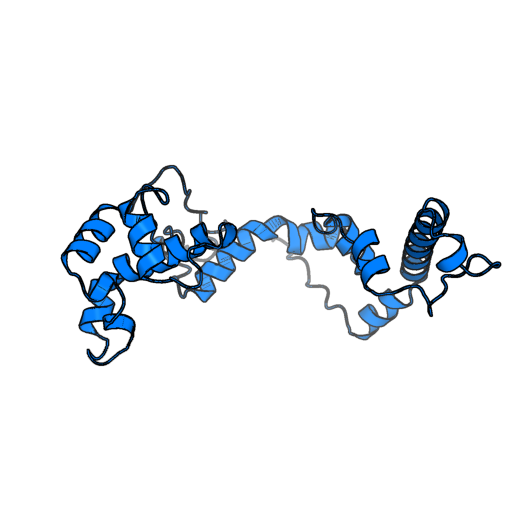76 C CA . TYR A 1 169 ? -20.097 3.515 9.892 1.00 89.44 169 TYR A CA 1
ATOM 1277 C C . TYR A 1 169 ? -20.195 1.996 9.687 1.00 89.44 169 TYR A C 1
ATOM 1279 O O . TYR A 1 169 ? -21.263 1.469 9.393 1.00 89.44 169 TYR A O 1
ATOM 1287 N N . ILE A 1 170 ? -19.087 1.279 9.908 1.00 88.88 170 ILE A N 1
ATOM 1288 C CA . ILE A 1 170 ? -19.031 -0.188 9.838 1.00 88.88 170 ILE A CA 1
ATOM 1289 C C . ILE A 1 170 ? -19.986 -0.817 10.861 1.00 88.88 170 ILE A C 1
ATOM 1291 O O . ILE A 1 170 ? -20.722 -1.736 10.514 1.00 88.88 170 ILE A O 1
ATOM 1295 N N . LEU A 1 171 ? -19.986 -0.322 12.103 1.00 88.31 171 LEU A N 1
ATOM 1296 C CA . LEU A 1 171 ? -20.857 -0.819 13.175 1.00 88.31 171 LEU A CA 1
ATOM 1297 C C . LEU A 1 171 ? -22.345 -0.544 12.918 1.00 88.31 171 LEU A C 1
ATOM 1299 O O . LEU A 1 171 ? -23.176 -1.326 13.365 1.00 88.31 171 LEU A O 1
ATOM 1303 N N . ASP A 1 172 ? -22.667 0.548 12.225 1.00 89.81 172 ASP A N 1
ATOM 1304 C CA . ASP A 1 172 ? -24.046 0.955 11.936 1.00 89.81 172 ASP A CA 1
ATOM 1305 C C . ASP A 1 172 ? -24.669 0.148 10.783 1.00 89.81 172 ASP A C 1
ATOM 1307 O O . ASP A 1 172 ? -25.847 -0.199 10.816 1.00 89.81 172 ASP A O 1
ATOM 1311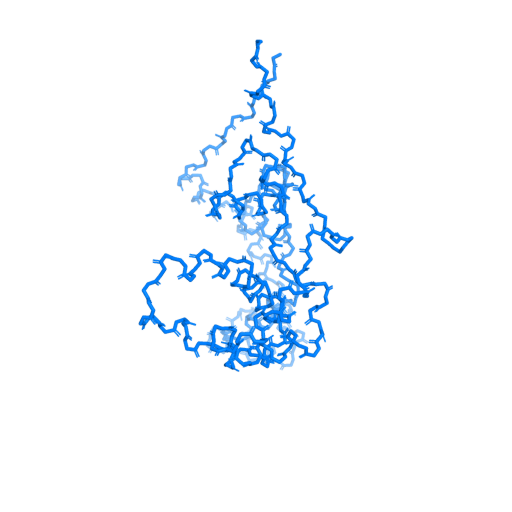 N N . ILE A 1 173 ? -23.871 -0.192 9.767 1.00 91.81 173 ILE A N 1
ATOM 1312 C CA . ILE A 1 173 ? -24.389 -0.765 8.513 1.00 91.81 173 ILE A CA 1
ATOM 1313 C C . ILE A 1 173 ? -24.191 -2.273 8.415 1.00 91.81 173 ILE A C 1
ATOM 1315 O O . ILE A 1 173 ? -25.005 -2.963 7.795 1.00 91.81 173 ILE A O 1
ATOM 1319 N N . LEU A 1 174 ? -23.099 -2.808 8.965 1.00 89.12 174 LEU A N 1
ATOM 1320 C CA . LEU A 1 174 ? -22.777 -4.215 8.763 1.00 89.12 174 LEU A CA 1
ATOM 1321 C C . LEU A 1 174 ? -23.486 -5.123 9.780 1.00 89.12 174 LEU A C 1
ATOM 1323 O O . LEU A 1 174 ? -23.498 -4.830 10.976 1.00 89.12 174 LEU A O 1
ATOM 1327 N N . PRO A 1 175 ? -23.993 -6.295 9.350 1.00 88.06 175 PRO A N 1
ATOM 1328 C CA . PRO A 1 175 ? -24.563 -7.276 10.264 1.00 88.06 175 PRO A CA 1
ATOM 1329 C C . PRO A 1 175 ? -23.538 -7.772 11.289 1.00 88.06 175 PRO A C 1
ATOM 1331 O O . PRO A 1 175 ? -22.453 -8.226 10.926 1.00 88.06 175 PRO A O 1
ATOM 1334 N N . THR A 1 176 ? -23.918 -7.811 12.564 1.00 81.06 176 THR A N 1
ATOM 1335 C CA . THR A 1 176 ? -23.042 -8.183 13.696 1.00 81.06 176 THR A CA 1
ATOM 1336 C C . THR A 1 176 ? -22.408 -9.578 13.604 1.00 81.06 176 THR A C 1
ATOM 1338 O O . THR A 1 176 ? -21.441 -9.860 14.305 1.00 81.06 176 THR A O 1
ATOM 1341 N N . LYS A 1 177 ? -22.910 -10.456 12.724 1.00 85.31 177 LYS A N 1
ATOM 1342 C CA . LYS A 1 177 ? -22.394 -11.817 12.495 1.00 85.31 177 LYS A CA 1
ATOM 1343 C C . LYS A 1 177 ? -21.122 -11.868 11.631 1.00 85.31 177 LYS A C 1
ATOM 1345 O O . LYS A 1 177 ? -20.532 -12.936 11.478 1.00 85.31 177 LYS A O 1
ATOM 1350 N N . LEU A 1 178 ? -20.707 -10.760 11.017 1.00 85.75 178 LEU A N 1
ATOM 1351 C CA . LEU A 1 178 ? -19.545 -10.766 10.126 1.00 85.75 178 LEU A CA 1
ATOM 1352 C C . LEU A 1 178 ? -18.224 -11.001 10.876 1.00 85.75 178 LEU A C 1
ATOM 1354 O O . LEU A 1 178 ? -17.997 -10.493 11.972 1.00 85.75 178 LEU A O 1
ATOM 1358 N N . THR A 1 179 ? -17.304 -11.714 10.222 1.00 84.88 179 THR A N 1
ATOM 1359 C CA . THR A 1 179 ? -15.976 -12.071 10.754 1.00 84.88 179 THR A CA 1
ATOM 1360 C C . THR A 1 179 ? -15.119 -10.859 11.118 1.00 84.88 179 THR A C 1
ATOM 1362 O O . THR A 1 179 ? -14.285 -10.953 12.015 1.00 84.88 179 THR A O 1
ATOM 1365 N N . ILE A 1 180 ? -15.360 -9.702 10.493 1.00 83.00 180 ILE A N 1
ATOM 1366 C CA . ILE A 1 180 ? -14.675 -8.443 10.815 1.00 83.00 180 ILE A CA 1
ATOM 1367 C C . ILE A 1 180 ? -14.841 -8.050 12.289 1.00 83.00 180 ILE A C 1
ATOM 1369 O O . ILE A 1 180 ? -13.889 -7.577 12.906 1.00 83.00 180 ILE A O 1
ATOM 1373 N N . PHE A 1 181 ? -15.998 -8.332 12.896 1.00 85.00 181 PHE A N 1
ATOM 1374 C CA . PHE A 1 181 ? -16.269 -8.003 14.297 1.00 85.00 181 PHE A CA 1
ATOM 1375 C C . PHE A 1 181 ? -15.545 -8.921 15.289 1.00 85.00 181 PHE A C 1
ATOM 1377 O O . PHE A 1 181 ? -15.446 -8.603 16.472 1.00 85.00 181 PHE A O 1
ATOM 1384 N N . HIS A 1 182 ? -14.974 -10.029 14.810 1.00 83.88 182 HIS A N 1
ATOM 1385 C CA . HIS A 1 182 ? -14.108 -10.897 15.606 1.00 83.88 182 HIS A CA 1
ATOM 1386 C C . HIS A 1 182 ? -12.640 -10.448 15.606 1.00 83.88 182 HIS A C 1
ATOM 1388 O O . HIS A 1 182 ? -11.845 -10.987 16.379 1.00 83.88 182 HIS A O 1
ATOM 1394 N N . THR A 1 183 ? -12.274 -9.469 14.774 1.00 84.31 183 THR A N 1
ATOM 1395 C CA . THR A 1 183 ? -10.912 -8.922 14.740 1.00 84.31 183 THR A CA 1
ATOM 1396 C C . THR A 1 183 ? -10.632 -8.040 15.961 1.00 84.31 183 THR A C 1
ATOM 1398 O O . THR A 1 183 ? -11.542 -7.478 16.579 1.00 84.31 183 THR A O 1
ATOM 1401 N N . ALA A 1 184 ? -9.352 -7.920 16.322 1.00 84.31 184 ALA A N 1
ATOM 1402 C CA . ALA A 1 184 ? -8.894 -7.230 17.527 1.00 84.31 184 ALA A CA 1
ATOM 1403 C C . ALA A 1 184 ? -9.494 -5.823 17.760 1.00 84.31 184 ALA A C 1
ATOM 1405 O O . ALA A 1 184 ? -9.979 -5.589 18.872 1.00 84.31 184 ALA A O 1
ATOM 1406 N N . PRO A 1 185 ? -9.537 -4.904 16.770 1.00 84.06 185 PRO A N 1
ATOM 1407 C CA . PRO A 1 185 ? -10.043 -3.553 17.008 1.00 84.06 185 PRO A CA 1
ATOM 1408 C C . PRO A 1 185 ? -11.539 -3.531 17.349 1.00 84.06 185 PRO A C 1
ATOM 1410 O O . PRO A 1 185 ? -11.958 -2.708 18.153 1.00 84.06 185 PRO A O 1
ATOM 1413 N N . PHE A 1 186 ? -12.350 -4.441 16.802 1.00 86.25 186 PHE A N 1
ATOM 1414 C CA . PHE A 1 186 ? -13.801 -4.452 17.034 1.00 86.25 186 PHE A CA 1
ATOM 1415 C C . PHE A 1 186 ? -14.219 -5.271 18.260 1.00 86.25 186 PHE A C 1
ATOM 1417 O O . PHE A 1 186 ? -15.267 -5.008 18.845 1.00 86.25 186 PHE A O 1
ATOM 1424 N N . ARG A 1 187 ? -13.390 -6.229 18.690 1.00 85.69 187 ARG A N 1
ATOM 1425 C CA . ARG A 1 187 ? -13.668 -7.063 19.866 1.00 85.69 187 ARG A CA 1
ATOM 1426 C C . ARG A 1 187 ? -13.408 -6.343 21.191 1.00 85.69 187 ARG A C 1
ATOM 1428 O O . ARG A 1 187 ? -14.029 -6.678 22.197 1.00 85.69 187 ARG A O 1
ATOM 1435 N N . GLN A 1 188 ? -12.470 -5.397 21.214 1.00 82.06 188 GLN A N 1
ATOM 1436 C CA . GLN A 1 188 ? -12.028 -4.719 22.434 1.00 82.06 188 GLN A CA 1
ATOM 1437 C C . GLN A 1 188 ? -12.265 -3.204 22.335 1.00 82.06 188 GLN A C 1
ATOM 1439 O O . GLN A 1 188 ? -11.462 -2.502 21.717 1.00 82.06 188 GLN A O 1
ATOM 1444 N N . PRO A 1 189 ? -13.317 -2.665 22.987 1.00 79.50 189 PRO A N 1
ATOM 1445 C CA . PRO A 1 189 ? -13.657 -1.242 22.903 1.00 79.50 189 PRO A CA 1
ATOM 1446 C C . PRO A 1 189 ? -12.506 -0.307 23.295 1.00 79.50 189 PRO A C 1
ATOM 1448 O O . PRO A 1 189 ? -12.327 0.744 22.687 1.00 79.50 189 PRO A O 1
ATOM 1451 N N . LEU A 1 190 ? -11.684 -0.712 24.270 1.00 84.00 190 LEU A N 1
ATOM 1452 C CA . LEU A 1 190 ? -10.526 0.063 24.722 1.00 84.00 190 LEU A CA 1
ATOM 1453 C C . LEU A 1 190 ? -9.437 0.184 23.647 1.00 84.00 190 LEU A C 1
ATOM 1455 O O . LEU A 1 190 ? -8.862 1.259 23.499 1.00 84.00 190 LEU A O 1
ATOM 1459 N N . ILE A 1 191 ? -9.194 -0.873 22.859 1.00 84.94 191 ILE A N 1
ATOM 1460 C CA . ILE A 1 191 ? -8.251 -0.822 21.731 1.00 84.94 191 ILE A CA 1
ATOM 1461 C C . ILE A 1 191 ? -8.763 0.151 20.671 1.00 84.94 191 ILE A C 1
ATOM 1463 O O . ILE A 1 191 ? -8.003 0.994 20.205 1.00 84.94 191 ILE A O 1
ATOM 1467 N N . MET A 1 192 ? -10.051 0.085 20.318 1.00 88.75 192 MET A N 1
ATOM 1468 C CA . MET A 1 192 ? -10.637 1.008 19.341 1.00 88.75 192 MET A CA 1
ATOM 1469 C C . MET A 1 192 ? -10.514 2.469 19.791 1.00 88.75 192 MET A C 1
ATOM 1471 O O . MET A 1 192 ? -10.155 3.330 18.992 1.00 88.75 192 MET A O 1
ATOM 1475 N N . VAL A 1 193 ? -10.789 2.760 21.065 1.00 88.00 193 VAL A N 1
ATOM 1476 C CA . VAL A 1 193 ? -10.661 4.117 21.621 1.00 88.00 193 VAL A CA 1
ATOM 1477 C C . VAL A 1 193 ? -9.208 4.591 21.587 1.00 88.00 193 VAL A C 1
ATOM 1479 O O . VAL A 1 193 ? -8.951 5.706 21.133 1.00 88.00 193 VAL A O 1
ATOM 1482 N N . ALA A 1 194 ? -8.259 3.746 21.998 1.00 87.12 194 ALA A N 1
ATOM 1483 C CA . ALA A 1 194 ? -6.836 4.071 21.948 1.00 87.12 194 ALA A CA 1
ATOM 1484 C C . ALA A 1 194 ? -6.369 4.348 20.509 1.00 87.12 194 ALA A C 1
ATOM 1486 O O . ALA A 1 194 ? -5.743 5.371 20.248 1.00 87.12 194 ALA A O 1
ATOM 1487 N N . LEU A 1 195 ? -6.747 3.498 19.550 1.00 89.44 195 LEU A N 1
ATOM 1488 C CA . LEU A 1 195 ? -6.389 3.678 18.142 1.00 89.44 195 LEU A CA 1
ATOM 1489 C C . LEU A 1 195 ? -7.020 4.932 17.529 1.00 89.44 195 LEU A C 1
ATOM 1491 O O . LEU A 1 195 ? -6.377 5.603 16.727 1.00 89.44 195 LEU A O 1
ATOM 1495 N N . LYS A 1 196 ? -8.252 5.288 17.915 1.00 90.19 196 LYS A N 1
ATOM 1496 C CA . LYS A 1 196 ? -8.883 6.544 17.478 1.00 90.19 196 LYS A CA 1
ATOM 1497 C C . LYS A 1 196 ? -8.115 7.774 17.962 1.00 90.19 196 LYS A C 1
ATOM 1499 O O . LYS A 1 196 ? -8.034 8.746 17.220 1.00 90.19 196 LYS A O 1
ATOM 1504 N N . ALA A 1 197 ? -7.536 7.736 19.163 1.00 88.38 197 ALA A N 1
ATOM 1505 C CA . ALA A 1 197 ? -6.712 8.830 19.685 1.00 88.38 197 ALA A CA 1
ATOM 1506 C C . ALA A 1 197 ? -5.363 8.971 18.949 1.00 88.38 197 ALA A C 1
ATOM 1508 O O . ALA A 1 197 ? -4.795 10.067 18.888 1.00 88.38 197 ALA A O 1
ATOM 1509 N N . GLU A 1 198 ? -4.873 7.876 18.365 1.00 88.06 198 GLU A N 1
ATOM 1510 C CA . GLU A 1 198 ? -3.648 7.823 17.560 1.00 88.06 198 GLU A CA 1
ATOM 1511 C C . GLU A 1 198 ? -3.853 8.260 16.102 1.00 88.06 198 GLU A C 1
ATOM 1513 O O . GLU A 1 198 ? -2.868 8.508 15.403 1.00 88.06 198 GLU A O 1
ATOM 1518 N N . LEU A 1 199 ? -5.098 8.372 15.622 1.00 88.69 199 LEU A N 1
ATOM 1519 C CA . LEU A 1 199 ? -5.371 8.890 14.282 1.00 88.69 199 LEU A CA 1
ATOM 1520 C C . LEU A 1 199 ? -4.975 10.364 14.182 1.00 88.69 199 LEU A C 1
ATOM 1522 O O . LEU A 1 199 ? -5.204 11.159 15.099 1.00 88.69 199 LEU A O 1
ATOM 1526 N N . ASP A 1 200 ? -4.397 10.724 13.042 1.00 81.94 200 ASP A N 1
ATOM 1527 C CA . ASP A 1 200 ? -4.107 12.105 12.693 1.00 81.94 200 ASP A CA 1
ATOM 1528 C C . ASP A 1 200 ? -5.040 12.589 11.581 1.00 81.94 200 ASP A C 1
ATOM 1530 O O . ASP A 1 200 ? -5.417 11.849 10.669 1.00 81.94 200 ASP A O 1
ATOM 1534 N N . SER A 1 201 ? -5.413 13.858 11.673 1.00 64.19 201 SER A N 1
ATOM 1535 C CA . SER A 1 201 ? -6.189 14.582 10.668 1.00 64.19 201 SER A CA 1
ATOM 1536 C C . SER A 1 201 ? -5.354 15.631 9.935 1.00 64.19 201 SER A C 1
ATOM 1538 O O . SER A 1 201 ? -5.794 16.153 8.912 1.00 64.19 201 SER A O 1
ATOM 1540 N N . THR A 1 202 ? -4.177 15.980 10.459 1.00 58.69 202 THR A N 1
ATOM 1541 C CA . THR A 1 202 ? -3.420 17.171 10.060 1.00 58.69 202 THR A CA 1
ATOM 1542 C C . THR A 1 202 ? -1.927 17.003 10.367 1.00 58.69 202 THR A C 1
ATOM 1544 O O . THR A 1 202 ? -1.413 17.615 11.303 1.00 58.69 202 THR A O 1
ATOM 1547 N N . THR A 1 203 ? -1.191 16.206 9.589 1.00 56.56 203 THR A N 1
ATOM 1548 C CA . THR A 1 203 ? 0.260 16.032 9.817 1.00 56.56 203 THR A CA 1
ATOM 1549 C C . THR A 1 203 ? 1.137 16.673 8.747 1.00 56.56 203 THR A C 1
ATOM 1551 O O . THR A 1 203 ? 0.815 16.688 7.567 1.00 56.56 203 THR A O 1
ATOM 1554 N N . ARG A 1 204 ? 2.342 17.097 9.166 1.00 53.50 204 ARG A N 1
ATOM 1555 C CA . ARG A 1 204 ? 3.471 17.545 8.320 1.00 53.50 204 ARG A CA 1
ATOM 1556 C C . ARG A 1 204 ? 4.130 16.437 7.478 1.00 53.50 204 ARG A C 1
ATOM 1558 O O . ARG A 1 204 ? 4.904 16.765 6.584 1.00 53.50 204 ARG A O 1
ATOM 1565 N N . ARG A 1 205 ? 3.902 15.152 7.797 1.00 55.22 205 ARG A N 1
ATOM 1566 C CA . ARG A 1 205 ? 4.574 13.994 7.162 1.00 55.22 205 ARG A CA 1
ATOM 1567 C C . ARG A 1 205 ? 4.016 13.641 5.787 1.00 55.22 205 ARG A C 1
ATOM 1569 O O . ARG A 1 205 ? 4.762 13.178 4.932 1.00 55.22 205 ARG A O 1
ATOM 1576 N N . LEU A 1 206 ? 2.719 13.844 5.597 1.00 57.16 206 LEU A N 1
ATOM 1577 C CA . LEU A 1 206 ? 2.028 13.612 4.341 1.00 57.16 206 LEU A CA 1
ATOM 1578 C C . LEU A 1 206 ? 1.497 14.961 3.873 1.00 57.16 206 LEU A C 1
ATOM 1580 O O . LEU A 1 206 ? 0.762 15.624 4.594 1.00 57.16 206 LEU A O 1
ATOM 1584 N N . GLN A 1 207 ? 1.908 15.389 2.686 1.00 56.47 207 GLN A N 1
ATOM 1585 C CA . GLN A 1 207 ? 1.326 16.565 2.053 1.00 56.47 207 GLN A CA 1
ATOM 1586 C C . GLN A 1 207 ? 0.166 16.099 1.172 1.00 56.47 207 GLN A C 1
ATOM 1588 O O . GLN A 1 207 ? 0.360 15.157 0.396 1.00 56.47 207 GLN A O 1
ATOM 1593 N N . PRO A 1 208 ? -1.027 16.712 1.279 1.00 57.94 208 PRO A N 1
ATOM 1594 C CA . PRO A 1 208 ? -2.070 16.561 0.276 1.00 57.94 208 PRO A CA 1
ATOM 1595 C C . PRO A 1 208 ? -1.450 16.844 -1.093 1.00 57.94 208 PRO A C 1
ATOM 1597 O O . PRO A 1 208 ? -1.024 17.970 -1.355 1.00 57.94 208 PRO A O 1
ATOM 1600 N N . SER A 1 209 ? -1.338 15.836 -1.959 1.00 53.53 209 SER A N 1
ATOM 1601 C CA . SER A 1 209 ? -1.049 16.115 -3.357 1.00 53.53 209 SER A CA 1
ATOM 1602 C C . SER A 1 209 ? -2.267 16.849 -3.893 1.00 53.53 209 SER A C 1
ATOM 1604 O O . SER A 1 209 ? -3.376 16.313 -3.909 1.00 53.53 209 SER A O 1
ATOM 1606 N N . GLY A 1 210 ? -2.078 18.136 -4.187 1.00 54.06 210 GLY A N 1
ATOM 1607 C CA . GLY A 1 210 ? -3.129 18.978 -4.731 1.00 54.06 210 GLY A CA 1
ATOM 1608 C C . GLY A 1 210 ? -3.758 18.335 -5.964 1.00 54.06 210 GLY A C 1
ATOM 1609 O O . GLY A 1 210 ? -3.160 17.484 -6.627 1.00 54.06 210 GLY A O 1
ATOM 1610 N N . ILE A 1 211 ? -4.984 18.752 -6.259 1.00 54.59 211 ILE A N 1
ATOM 1611 C CA . ILE A 1 211 ? -5.662 18.399 -7.504 1.00 54.59 211 ILE A CA 1
ATOM 1612 C C . ILE A 1 211 ? -4.720 18.783 -8.665 1.00 54.59 211 ILE A C 1
ATOM 1614 O O . ILE A 1 211 ? -4.213 19.909 -8.665 1.00 54.59 211 ILE A O 1
ATOM 1618 N N . PRO A 1 212 ? -4.432 17.886 -9.629 1.00 42.62 212 PRO A N 1
ATOM 1619 C CA . PRO A 1 212 ? -3.630 18.242 -10.793 1.00 42.62 212 PRO A CA 1
ATOM 1620 C C . PRO A 1 212 ? -4.209 19.497 -11.473 1.00 42.62 212 PRO A C 1
ATOM 1622 O O . PRO A 1 212 ? -5.430 19.572 -11.634 1.00 42.62 212 PRO A O 1
ATOM 1625 N N . PRO A 1 213 ? -3.377 20.464 -11.908 1.00 46.84 213 PRO A N 1
ATOM 1626 C CA . PRO A 1 213 ? -3.812 21.800 -12.350 1.00 46.84 213 PRO A CA 1
ATOM 1627 C C . PRO A 1 213 ? -4.762 21.823 -13.565 1.00 46.84 213 PRO A C 1
ATOM 1629 O O . PRO A 1 213 ? -5.229 22.884 -13.964 1.00 46.84 213 PRO A O 1
ATOM 1632 N N . TYR A 1 214 ? -5.082 20.669 -14.154 1.00 44.22 214 TYR A N 1
ATOM 1633 C CA . TYR A 1 214 ? -5.951 20.545 -15.323 1.00 44.22 214 TYR A CA 1
ATOM 1634 C C . TYR A 1 214 ? -7.433 20.294 -15.002 1.00 44.22 214 TYR A C 1
ATOM 1636 O O . TYR A 1 214 ? -8.241 20.252 -15.926 1.00 44.22 214 TYR A O 1
ATOM 1644 N N . ILE A 1 215 ? -7.821 20.144 -13.730 1.00 42.12 215 ILE A N 1
ATOM 1645 C CA . ILE A 1 215 ? -9.221 19.841 -13.359 1.00 42.12 215 ILE A CA 1
ATOM 1646 C C . ILE A 1 215 ? -10.051 21.113 -13.109 1.00 42.12 215 ILE A C 1
ATOM 1648 O O . ILE A 1 215 ? -11.274 21.079 -13.202 1.00 42.12 215 ILE A O 1
ATOM 1652 N N . GLU A 1 216 ? -9.415 22.270 -12.905 1.00 35.84 216 GLU A N 1
ATOM 1653 C CA . GLU A 1 216 ? -10.127 23.529 -12.622 1.00 35.84 216 GLU A CA 1
ATOM 1654 C C . GLU A 1 216 ? -10.538 24.344 -13.862 1.00 35.84 216 GLU A C 1
ATOM 1656 O O . GLU A 1 216 ? -11.275 25.317 -13.729 1.00 35.84 216 GLU A O 1
ATOM 1661 N N . VAL A 1 217 ? -10.172 23.947 -15.087 1.00 31.50 217 VAL A N 1
ATOM 1662 C CA . VAL A 1 217 ? -10.542 24.723 -16.298 1.00 31.50 217 VAL A CA 1
ATOM 1663 C C . VAL A 1 217 ? -12.040 24.588 -16.658 1.00 31.50 217 VAL A C 1
ATOM 1665 O O . VAL A 1 217 ? -12.531 25.264 -17.555 1.00 31.50 217 VAL A O 1
ATOM 1668 N N . GLY A 1 218 ? -12.800 23.745 -15.947 1.00 30.19 218 GLY A N 1
ATOM 1669 C CA . GLY A 1 218 ? -14.217 23.471 -16.226 1.00 30.19 218 GLY A CA 1
ATOM 1670 C C . GLY A 1 218 ? -15.239 24.030 -15.231 1.00 30.19 218 GLY A C 1
ATOM 1671 O O . GLY A 1 218 ? -16.428 23.799 -15.431 1.00 30.19 218 GLY A O 1
ATOM 1672 N N . VAL A 1 219 ? -14.831 24.736 -14.170 1.00 30.11 219 VAL A N 1
ATOM 1673 C CA . VAL A 1 219 ? -15.775 25.321 -13.193 1.00 30.11 219 VAL A CA 1
ATOM 1674 C C . VAL A 1 219 ? -15.527 26.821 -13.051 1.00 30.11 219 VAL A C 1
ATOM 1676 O O . VAL A 1 219 ? -15.219 27.344 -11.988 1.00 30.11 219 VAL A O 1
ATOM 1679 N N . GLN A 1 220 ? -15.692 27.533 -14.161 1.00 29.98 220 GLN A N 1
ATOM 1680 C CA . GLN A 1 220 ? -16.202 28.898 -14.119 1.00 29.98 220 GLN A CA 1
ATOM 1681 C C . GLN A 1 220 ? -17.562 28.882 -14.805 1.00 29.98 220 GLN A C 1
ATOM 1683 O O . GLN A 1 220 ? -17.666 29.001 -16.023 1.00 29.98 220 GLN A O 1
ATOM 1688 N N . ALA A 1 221 ? -18.604 28.680 -14.007 1.00 27.92 221 ALA A N 1
ATOM 1689 C CA . ALA A 1 221 ? -19.961 29.007 -14.398 1.00 27.92 221 ALA A CA 1
ATOM 1690 C C . ALA A 1 221 ? -20.390 30.218 -13.565 1.00 27.92 221 ALA A C 1
ATOM 1692 O O . ALA A 1 221 ? -20.483 30.104 -12.346 1.00 27.92 221 ALA A O 1
ATOM 1693 N N . SER A 1 222 ? -20.592 31.329 -14.288 1.00 30.25 222 SER A N 1
ATOM 1694 C CA . SER A 1 222 ? -21.692 32.307 -14.152 1.00 30.25 222 SER A CA 1
ATOM 1695 C C . SER A 1 222 ? -22.031 32.864 -12.773 1.00 30.25 222 SER A C 1
ATOM 1697 O O . SER A 1 222 ? -22.536 32.091 -11.934 1.00 30.25 222 SER A O 1
#

Radius of gyration: 26.18 Å; chains: 1; bounding box: 59×58×63 Å

Secondary structure (DSSP, 8-state):
---PPP-----HHHHHHHHHSHHHHHHHHHHHHHHHHHHHTSTTHHHHB-TTS-B-TTT--HHHHHHHH--SSPPPHHHHHHHTT--HHHHIIIIITTHHHHHHHHHHHHTT--TTSGGGGPPPPEES-TTSHHHHHHHHHHSTTTTT-GGGHHHHHHHHHHHHHTHHHHHHHS-TTSGGGGSHHHH-HHHHHHHHHHEESS-SSS---PPPTTSGGG----

Foldseek 3Di:
DDDDPDPPPQDPVNQVCLCPDPLLVVVVVVVVVVLLVVLVVDPCVPPQADPVSHGDPVRDDPVSVCVVCDDVDHDPPVRVCSNSSHDPVVCCVPPVVCVVVVVLQVVLVVVVQDLPDPSSLFDQKAFPDLPDPLNLVLLCQQPVVCSPVVVCSRVSRSVVRNCLVCVVVCVVPPDCPDPNCVGDLNVDVVSSVVSNVRIDRDDPPDDRPDNPPPSPPPPPDD